Protein AF-A0AAV8VGF6-F1 (afdb_monomer)

Organism: NCBI:txid1586481

Structure (mmCIF, N/CA/C/O backbone):
data_AF-A0AAV8VGF6-F1
#
_entry.id   AF-A0AAV8VGF6-F1
#
loop_
_atom_site.group_PDB
_atom_site.id
_atom_site.type_symbol
_atom_site.label_atom_id
_atom_site.label_alt_id
_atom_site.label_comp_id
_atom_site.label_asym_id
_atom_site.label_entity_id
_atom_site.label_seq_id
_atom_site.pdbx_PDB_ins_code
_atom_site.Cartn_x
_atom_site.Cartn_y
_atom_site.Cartn_z
_atom_site.occupancy
_atom_site.B_iso_or_equiv
_atom_site.auth_seq_id
_atom_site.auth_comp_id
_atom_site.auth_asym_id
_atom_site.auth_atom_id
_atom_site.pdbx_PDB_model_num
ATOM 1 N N . MET A 1 1 ? 9.363 -30.154 -9.788 1.00 33.84 1 MET A N 1
ATOM 2 C CA . MET A 1 1 ? 10.007 -28.829 -9.923 1.00 33.84 1 MET A CA 1
ATOM 3 C C . MET A 1 1 ? 9.349 -27.886 -8.930 1.00 33.84 1 MET A C 1
ATOM 5 O O . MET A 1 1 ? 8.199 -27.519 -9.111 1.00 33.84 1 MET A O 1
ATOM 9 N N . THR A 1 2 ? 10.021 -27.607 -7.818 1.00 34.81 2 THR A N 1
ATOM 10 C CA . THR A 1 2 ? 9.515 -26.782 -6.713 1.00 34.81 2 THR A CA 1
ATOM 11 C C . THR A 1 2 ? 9.851 -25.316 -6.971 1.00 34.81 2 THR A C 1
ATOM 13 O O . THR A 1 2 ? 11.000 -24.909 -6.822 1.00 34.81 2 THR A O 1
ATOM 16 N N . THR A 1 3 ? 8.865 -24.510 -7.363 1.00 43.53 3 THR A N 1
ATOM 17 C CA . THR A 1 3 ? 8.992 -23.049 -7.404 1.00 43.53 3 THR A CA 1
ATOM 18 C C . THR A 1 3 ? 9.006 -22.512 -5.976 1.00 43.53 3 THR A C 1
ATOM 20 O O . THR A 1 3 ? 7.964 -22.204 -5.398 1.00 43.53 3 THR A O 1
ATOM 23 N N . ALA A 1 4 ? 10.197 -22.414 -5.386 1.00 42.91 4 ALA A N 1
ATOM 24 C CA . ALA A 1 4 ? 10.419 -21.568 -4.226 1.00 42.91 4 ALA A CA 1
ATOM 25 C C . ALA A 1 4 ? 10.198 -20.116 -4.676 1.00 42.91 4 ALA A C 1
ATOM 27 O O . ALA A 1 4 ? 11.046 -19.523 -5.340 1.00 42.91 4 ALA A O 1
ATOM 28 N N . GLY A 1 5 ? 9.016 -19.570 -4.385 1.00 48.12 5 GLY A N 1
ATOM 29 C CA . GLY A 1 5 ? 8.710 -18.165 -4.621 1.00 48.12 5 GLY A CA 1
ATOM 30 C C . GLY A 1 5 ? 9.653 -17.306 -3.789 1.00 48.12 5 GLY A C 1
ATOM 31 O O . GLY A 1 5 ? 9.425 -17.112 -2.596 1.00 48.12 5 GLY A O 1
ATOM 32 N N . SER A 1 6 ? 10.737 -16.836 -4.408 1.00 59.31 6 SER A N 1
ATOM 33 C CA . SER A 1 6 ? 11.681 -15.921 -3.778 1.00 59.31 6 SER A CA 1
ATOM 34 C C . SER A 1 6 ? 10.929 -14.646 -3.396 1.00 59.31 6 SER A C 1
ATOM 36 O O . SER A 1 6 ? 10.506 -13.876 -4.263 1.00 59.31 6 SER A O 1
ATOM 38 N N . ARG A 1 7 ? 10.687 -14.449 -2.094 1.00 62.53 7 ARG A N 1
ATOM 39 C CA . ARG A 1 7 ? 10.110 -13.205 -1.575 1.00 62.53 7 ARG A CA 1
ATOM 40 C C . ARG A 1 7 ? 11.168 -12.121 -1.708 1.00 62.53 7 ARG A C 1
ATOM 42 O O . ARG A 1 7 ? 11.999 -11.965 -0.819 1.00 62.53 7 ARG A O 1
ATOM 49 N N . ARG A 1 8 ? 11.125 -11.389 -2.821 1.00 73.19 8 ARG A N 1
ATOM 50 C CA . ARG A 1 8 ? 11.981 -10.221 -3.023 1.00 73.19 8 ARG A CA 1
ATOM 51 C C . ARG A 1 8 ? 11.747 -9.206 -1.915 1.00 73.19 8 ARG A C 1
ATOM 53 O O . ARG A 1 8 ? 10.594 -8.927 -1.570 1.00 73.19 8 ARG A O 1
ATOM 60 N N . THR A 1 9 ? 12.825 -8.654 -1.376 1.00 88.12 9 THR A N 1
ATOM 61 C CA . THR A 1 9 ? 12.739 -7.596 -0.365 1.00 88.12 9 THR A CA 1
ATOM 62 C C . THR A 1 9 ? 12.145 -6.315 -0.968 1.00 88.12 9 THR A C 1
ATOM 64 O O . THR A 1 9 ? 12.192 -6.098 -2.177 1.00 88.12 9 THR A O 1
ATOM 67 N N . VAL A 1 10 ? 11.590 -5.430 -0.131 1.00 89.12 10 VAL A N 1
ATOM 68 C CA . VAL A 1 10 ? 11.084 -4.104 -0.559 1.00 89.12 10 VAL A CA 1
ATOM 69 C C . VAL A 1 10 ? 12.151 -3.318 -1.330 1.00 89.12 10 VAL A C 1
ATOM 71 O O . VAL A 1 10 ? 11.858 -2.683 -2.340 1.00 89.12 10 VAL A O 1
ATOM 74 N N . GLN A 1 11 ? 13.403 -3.406 -0.883 1.00 90.50 11 GLN A N 1
ATOM 75 C CA . GLN A 1 11 ? 14.534 -2.751 -1.529 1.00 90.50 11 GLN A CA 1
ATOM 76 C C . GLN A 1 11 ? 14.825 -3.339 -2.915 1.00 90.50 11 GLN A C 1
ATOM 78 O O . GLN A 1 11 ? 15.037 -2.583 -3.859 1.00 90.50 11 GLN A O 1
ATOM 83 N N . GLU A 1 12 ? 14.787 -4.665 -3.063 1.00 92.25 12 GLU A N 1
ATOM 84 C CA . GLU A 1 12 ? 14.943 -5.327 -4.364 1.00 92.25 12 GLU A CA 1
ATOM 85 C C . GLU A 1 12 ? 13.811 -4.979 -5.332 1.00 92.25 12 GLU A C 1
ATOM 87 O O . GLU A 1 12 ? 14.063 -4.793 -6.520 1.00 92.25 12 GLU A O 1
ATOM 92 N N . GLN A 1 13 ? 12.570 -4.876 -4.847 1.00 91.06 13 GLN A N 1
ATOM 93 C CA . GLN A 1 13 ? 11.420 -4.506 -5.678 1.00 91.06 13 GLN A CA 1
ATOM 94 C C . GLN A 1 13 ? 11.543 -3.069 -6.196 1.00 91.06 13 GLN A C 1
ATOM 96 O O . GLN A 1 13 ? 11.375 -2.840 -7.395 1.00 91.06 13 GLN A O 1
ATOM 101 N N . ILE A 1 14 ? 11.915 -2.122 -5.325 1.00 93.00 14 ILE A N 1
ATOM 102 C CA . ILE A 1 14 ? 12.195 -0.736 -5.726 1.00 93.00 14 ILE A CA 1
ATOM 103 C C . ILE A 1 14 ? 13.363 -0.702 -6.709 1.00 93.00 14 ILE A C 1
ATOM 105 O O . ILE A 1 14 ? 13.226 -0.112 -7.777 1.00 93.00 14 ILE A O 1
ATOM 109 N N . GLY A 1 15 ? 14.475 -1.372 -6.394 1.00 93.75 15 GLY A N 1
ATOM 110 C CA . GLY A 1 15 ? 15.646 -1.436 -7.266 1.00 93.75 15 GLY A CA 1
ATOM 111 C C . GLY A 1 15 ? 15.294 -1.950 -8.660 1.00 93.75 15 GLY A C 1
ATOM 112 O O . GLY A 1 15 ? 15.575 -1.277 -9.645 1.00 93.75 15 GLY A O 1
ATOM 113 N N . ALA A 1 16 ? 14.582 -3.076 -8.744 1.00 91.62 16 ALA A N 1
ATOM 114 C CA . ALA A 1 16 ? 14.133 -3.646 -10.011 1.00 91.62 16 ALA A CA 1
ATOM 115 C C . ALA A 1 16 ? 13.210 -2.694 -10.793 1.00 91.62 16 ALA A C 1
ATOM 117 O O . ALA A 1 16 ? 13.393 -2.525 -11.999 1.00 91.62 16 ALA A O 1
ATOM 118 N N . SER A 1 17 ? 12.252 -2.042 -10.121 1.00 93.38 17 SER A N 1
ATOM 119 C CA . SER A 1 17 ? 11.355 -1.073 -10.767 1.00 93.38 17 SER A CA 1
ATOM 120 C C . SER A 1 17 ? 12.108 0.149 -11.308 1.00 93.38 17 SER A C 1
ATOM 122 O O . SER A 1 17 ? 11.879 0.561 -12.444 1.00 93.38 17 SER A O 1
ATOM 124 N N . LEU A 1 18 ? 13.068 0.682 -10.544 1.00 94.81 18 LEU A N 1
ATOM 125 C CA . LEU A 1 18 ? 13.898 1.813 -10.954 1.00 94.81 18 LEU A CA 1
ATOM 126 C C . LEU A 1 18 ? 14.828 1.443 -12.106 1.00 94.81 18 LEU A C 1
ATOM 128 O O . LEU A 1 18 ? 14.993 2.240 -13.024 1.00 94.81 18 LEU A O 1
ATOM 132 N N . THR A 1 19 ? 15.404 0.238 -12.102 1.00 94.81 19 THR A N 1
ATOM 133 C CA . THR A 1 19 ? 16.218 -0.249 -13.221 1.00 94.81 19 THR A CA 1
ATOM 134 C C . THR A 1 19 ? 15.395 -0.340 -14.503 1.00 94.81 19 THR A C 1
ATOM 136 O O . THR A 1 19 ? 15.855 0.129 -15.541 1.00 94.81 19 THR A O 1
ATOM 139 N N . ALA A 1 20 ? 14.176 -0.883 -14.446 1.00 91.62 20 ALA A N 1
ATOM 140 C CA . ALA A 1 20 ? 13.302 -0.993 -15.615 1.00 91.62 20 ALA A CA 1
ATOM 141 C C . ALA A 1 20 ? 12.909 0.383 -16.186 1.00 91.62 20 ALA A C 1
ATOM 143 O O . ALA A 1 20 ? 12.979 0.594 -17.396 1.00 91.62 20 ALA A O 1
ATOM 144 N N . ILE A 1 21 ? 12.569 1.346 -15.322 1.00 92.75 21 ILE A N 1
ATOM 145 C CA . ILE A 1 21 ? 12.299 2.733 -15.736 1.00 92.75 21 ILE A CA 1
ATOM 146 C C . ILE A 1 21 ? 13.567 3.373 -16.320 1.00 92.75 21 ILE A C 1
ATOM 148 O O . ILE A 1 21 ? 13.529 3.980 -17.390 1.00 92.75 21 ILE A O 1
ATOM 152 N N . GLY A 1 22 ? 14.706 3.200 -15.647 1.00 92.81 22 GLY A N 1
ATOM 153 C CA . GLY A 1 22 ? 15.997 3.748 -16.052 1.00 92.81 22 GLY A CA 1
ATOM 154 C C . GLY A 1 22 ? 16.461 3.250 -17.418 1.00 92.81 22 GLY A C 1
ATOM 155 O O . GLY A 1 22 ? 16.978 4.041 -18.197 1.00 92.81 22 GLY A O 1
ATOM 156 N N . GLN A 1 23 ? 16.216 1.981 -17.755 1.00 90.19 23 GLN A N 1
ATOM 157 C CA . GLN A 1 23 ? 16.518 1.429 -19.081 1.00 90.19 23 GLN A CA 1
ATOM 158 C C . GLN A 1 23 ? 15.811 2.198 -20.201 1.00 90.19 23 GLN A C 1
ATOM 160 O O . GLN A 1 23 ? 16.419 2.473 -21.231 1.00 90.19 23 GLN A O 1
ATOM 165 N N . ILE A 1 24 ? 14.549 2.576 -19.993 1.00 87.69 24 ILE A N 1
ATOM 166 C CA . ILE A 1 24 ? 13.757 3.301 -20.991 1.00 87.69 24 ILE A CA 1
ATOM 167 C C . ILE A 1 24 ? 14.170 4.770 -21.048 1.00 87.69 24 ILE A C 1
ATOM 169 O O . ILE A 1 24 ? 14.310 5.321 -22.137 1.00 87.69 24 ILE A O 1
ATOM 173 N N . LEU A 1 25 ? 14.441 5.391 -19.897 1.00 88.69 25 LEU A N 1
ATOM 174 C CA . LEU A 1 25 ? 14.977 6.754 -19.850 1.00 88.69 25 LEU A CA 1
ATOM 175 C C . LEU A 1 25 ? 16.349 6.855 -20.526 1.00 88.69 25 LEU A C 1
ATOM 177 O O . LEU A 1 25 ? 16.621 7.837 -21.214 1.00 88.69 25 LEU A O 1
ATOM 181 N N . ASN A 1 26 ? 17.192 5.830 -20.387 1.00 90.81 26 ASN A N 1
ATOM 182 C CA . ASN A 1 26 ? 18.518 5.808 -20.992 1.00 90.81 26 ASN A CA 1
ATOM 183 C C . ASN A 1 26 ? 18.463 5.861 -22.527 1.00 90.81 26 ASN A C 1
ATOM 185 O O . ASN A 1 26 ? 19.343 6.459 -23.134 1.00 90.81 26 ASN A O 1
ATOM 189 N N . LEU A 1 27 ? 17.407 5.330 -23.157 1.00 86.31 27 LEU A N 1
ATOM 190 C CA . LEU A 1 27 ? 17.208 5.455 -24.608 1.00 86.31 27 LEU A CA 1
ATOM 191 C C . LEU A 1 27 ? 17.130 6.924 -25.040 1.00 86.31 27 LEU A C 1
ATOM 193 O O . LEU A 1 27 ? 17.719 7.305 -26.044 1.00 86.31 27 LEU A O 1
ATOM 197 N N . LYS A 1 28 ? 16.472 7.769 -24.240 1.00 82.56 28 LYS A N 1
ATOM 198 C CA . LYS A 1 28 ? 16.362 9.205 -24.517 1.00 82.56 28 LYS A CA 1
ATOM 199 C C . LYS A 1 28 ? 17.652 9.971 -24.230 1.00 82.56 28 LYS A C 1
ATOM 201 O O . LYS A 1 28 ? 17.885 11.009 -24.834 1.00 82.56 28 LYS A O 1
ATOM 206 N N . ILE A 1 29 ? 18.474 9.480 -23.305 1.00 86.50 29 ILE A N 1
ATOM 207 C CA . ILE A 1 29 ? 19.780 10.078 -22.995 1.00 86.50 29 ILE A CA 1
ATOM 208 C C . ILE A 1 29 ? 20.781 9.775 -24.115 1.00 86.50 29 ILE A C 1
ATOM 210 O O . ILE A 1 29 ? 21.520 10.665 -24.526 1.00 86.50 29 ILE A O 1
ATOM 214 N N . VAL A 1 30 ? 20.796 8.534 -24.609 1.00 88.19 30 VAL A N 1
ATOM 215 C CA . VAL A 1 30 ? 21.696 8.100 -25.688 1.00 88.19 30 VAL A CA 1
ATOM 216 C C . VAL A 1 30 ? 21.274 8.700 -27.032 1.00 88.19 30 VAL A C 1
ATOM 218 O O . VAL A 1 30 ? 22.127 9.148 -27.793 1.00 88.19 30 VAL A O 1
ATOM 221 N N . GLU A 1 31 ? 19.969 8.775 -27.303 1.00 85.88 31 GLU A N 1
ATOM 222 C CA . GLU A 1 31 ? 19.419 9.333 -28.542 1.00 85.88 31 GLU A CA 1
ATOM 223 C C . GLU A 1 31 ? 18.452 10.496 -28.242 1.00 85.88 31 GLU A C 1
ATOM 225 O O . GLU A 1 31 ? 17.227 10.341 -28.278 1.00 85.88 31 GLU A O 1
ATOM 230 N N . PRO A 1 32 ? 18.972 11.705 -27.960 1.00 79.62 32 PRO A N 1
ATOM 231 C CA . PRO A 1 32 ? 18.157 12.835 -27.506 1.00 79.62 32 PRO A CA 1
ATOM 232 C C . PRO A 1 32 ? 17.121 13.298 -28.534 1.00 79.62 32 PRO A C 1
ATOM 234 O O . PRO A 1 32 ? 16.039 13.757 -28.158 1.00 79.62 32 PRO A O 1
ATOM 237 N N . ASN A 1 33 ? 17.406 13.118 -29.823 1.00 82.94 33 ASN A N 1
ATOM 238 C CA . ASN A 1 33 ? 16.532 13.542 -30.917 1.00 82.94 33 ASN A CA 1
ATOM 239 C C . ASN A 1 33 ? 15.558 12.447 -31.379 1.00 82.94 33 ASN A C 1
ATOM 241 O O . ASN A 1 33 ? 14.648 12.746 -32.147 1.00 82.94 33 ASN A O 1
ATOM 245 N N . ALA A 1 34 ? 15.712 11.205 -30.909 1.00 77.81 34 ALA A N 1
ATOM 246 C CA . ALA A 1 34 ? 14.783 10.129 -31.228 1.00 77.81 34 ALA A CA 1
ATOM 247 C C . ALA A 1 34 ? 13.490 10.281 -30.414 1.00 77.81 34 ALA A C 1
ATOM 249 O O . ALA A 1 34 ? 13.508 10.572 -29.210 1.00 77.81 34 ALA A O 1
ATOM 250 N N . GLU A 1 35 ? 12.344 10.102 -31.064 1.00 78.94 35 GLU A N 1
ATOM 251 C CA . GLU A 1 35 ? 11.062 10.016 -30.374 1.00 78.94 35 GLU A CA 1
ATOM 252 C C . GLU A 1 35 ? 10.984 8.678 -29.626 1.00 78.94 35 GLU A C 1
ATOM 254 O O . GLU A 1 35 ? 11.314 7.623 -30.175 1.00 78.94 35 GLU A O 1
ATOM 259 N N . ILE A 1 36 ? 10.590 8.707 -28.347 1.00 76.19 36 ILE A N 1
ATOM 260 C CA . ILE A 1 36 ? 10.491 7.482 -27.546 1.00 76.19 36 ILE A CA 1
ATOM 261 C C . ILE A 1 36 ? 9.280 6.702 -28.044 1.00 76.19 36 ILE A C 1
ATOM 263 O O . ILE A 1 36 ? 8.155 6.917 -27.598 1.00 76.19 36 ILE A O 1
ATOM 267 N N . THR A 1 37 ? 9.521 5.769 -28.955 1.00 81.94 37 THR A N 1
ATOM 268 C CA . THR A 1 37 ? 8.485 4.845 -29.405 1.00 81.94 37 THR A CA 1
ATOM 269 C C . THR A 1 37 ? 8.391 3.704 -28.392 1.00 81.94 37 THR A C 1
ATOM 271 O O . THR A 1 37 ? 9.347 2.945 -28.173 1.00 81.94 37 THR A O 1
ATOM 274 N N . LEU A 1 38 ? 7.252 3.642 -27.700 1.00 83.56 38 LEU A N 1
ATOM 275 C CA . LEU A 1 38 ? 6.946 2.609 -26.715 1.00 83.56 38 LEU A CA 1
ATOM 276 C C . LEU A 1 38 ? 6.355 1.390 -27.416 1.00 83.56 38 LEU A C 1
ATOM 278 O O . LEU A 1 38 ? 5.143 1.256 -27.554 1.00 83.56 38 LEU A O 1
ATOM 282 N N . ASP A 1 39 ? 7.232 0.480 -27.822 1.00 89.00 39 ASP A N 1
ATOM 283 C CA . ASP A 1 39 ? 6.814 -0.842 -28.280 1.00 89.00 39 ASP A CA 1
ATOM 284 C C . ASP A 1 39 ? 6.152 -1.616 -27.128 1.00 89.00 39 ASP A C 1
ATOM 286 O O . ASP A 1 39 ? 6.450 -1.377 -25.951 1.00 89.00 39 ASP A O 1
ATOM 290 N N . ASN A 1 40 ? 5.304 -2.596 -27.455 1.00 90.19 40 ASN A N 1
ATOM 291 C CA . ASN A 1 40 ? 4.553 -3.387 -26.469 1.00 90.19 40 ASN A CA 1
ATOM 292 C C . ASN A 1 40 ? 5.437 -3.977 -25.354 1.00 90.19 40 ASN A C 1
ATOM 294 O O . ASN A 1 40 ? 5.027 -4.011 -24.198 1.00 90.19 40 ASN A O 1
ATOM 298 N N . GLU A 1 41 ? 6.668 -4.392 -25.667 1.00 89.12 41 GLU A N 1
ATOM 299 C CA . GLU A 1 41 ? 7.605 -4.920 -24.668 1.00 89.12 41 GLU A CA 1
ATOM 300 C C . GLU A 1 41 ? 8.073 -3.844 -23.671 1.00 89.12 41 GLU A C 1
ATOM 302 O O . GLU A 1 41 ? 8.123 -4.085 -22.464 1.00 89.12 41 GLU A O 1
ATOM 307 N N . LYS A 1 42 ? 8.395 -2.637 -24.154 1.00 88.81 42 LYS A N 1
ATOM 308 C CA . LYS A 1 42 ? 8.801 -1.507 -23.300 1.00 88.81 42 LYS A CA 1
ATOM 309 C C . LYS A 1 42 ? 7.627 -1.043 -22.441 1.00 88.81 42 LYS A C 1
ATOM 311 O O . LYS A 1 42 ? 7.805 -0.779 -21.253 1.00 88.81 42 LYS A O 1
ATOM 316 N N . LEU A 1 43 ? 6.430 -0.999 -23.025 1.00 91.31 43 LEU A N 1
ATOM 317 C CA . LEU A 1 43 ? 5.201 -0.674 -22.310 1.00 91.31 43 LEU A CA 1
ATOM 318 C C . LEU A 1 43 ? 4.912 -1.695 -21.201 1.00 91.31 43 LEU A C 1
ATOM 320 O O . LEU A 1 43 ? 4.623 -1.298 -20.074 1.00 91.31 43 LEU A O 1
ATOM 324 N N . GLN A 1 44 ? 5.064 -2.992 -21.484 1.00 92.19 44 GLN A N 1
ATOM 325 C CA . GLN A 1 44 ? 4.897 -4.043 -20.480 1.00 92.19 44 GLN A CA 1
ATOM 326 C C . GLN A 1 44 ? 5.912 -3.898 -19.339 1.00 92.19 44 GLN A C 1
ATOM 328 O O . GLN A 1 44 ? 5.527 -3.941 -18.173 1.00 92.19 44 GLN A O 1
ATOM 333 N N . LYS A 1 45 ? 7.190 -3.633 -19.647 1.00 90.62 45 LYS A N 1
ATOM 334 C CA . LYS A 1 45 ? 8.222 -3.390 -18.621 1.00 90.62 45 LYS A CA 1
ATOM 335 C C . LYS A 1 45 ? 7.887 -2.190 -17.731 1.00 90.62 45 LYS A C 1
ATOM 337 O O . LYS A 1 45 ? 8.117 -2.256 -16.525 1.00 90.62 45 LYS A O 1
ATOM 342 N N . LEU A 1 46 ? 7.320 -1.116 -18.290 1.00 92.56 46 LEU A N 1
ATOM 343 C CA . LEU A 1 46 ? 6.845 0.027 -17.499 1.00 92.56 46 LEU A CA 1
ATOM 344 C C . LEU A 1 46 ? 5.639 -0.325 -16.638 1.00 92.56 46 LEU A C 1
ATOM 346 O O . LEU A 1 46 ? 5.600 0.071 -15.476 1.00 92.56 46 LEU A O 1
ATOM 350 N N . ALA A 1 47 ? 4.672 -1.063 -17.182 1.00 94.12 47 ALA A N 1
ATOM 351 C CA . ALA A 1 47 ? 3.505 -1.507 -16.429 1.00 94.12 47 ALA A CA 1
ATOM 352 C C . ALA A 1 47 ? 3.919 -2.394 -15.243 1.00 94.12 47 ALA A C 1
ATOM 354 O O . ALA A 1 47 ? 3.459 -2.189 -14.119 1.00 94.12 47 ALA A O 1
ATOM 355 N N . ASP A 1 48 ? 4.854 -3.319 -15.461 1.00 92.12 48 ASP A N 1
ATOM 356 C CA . ASP A 1 48 ? 5.402 -4.183 -14.415 1.00 92.12 48 ASP A CA 1
ATOM 357 C C . ASP A 1 48 ? 6.183 -3.377 -13.367 1.00 92.12 48 ASP A C 1
ATOM 359 O O . ASP A 1 48 ? 6.022 -3.595 -12.162 1.00 92.12 48 ASP A O 1
ATOM 363 N N . ALA A 1 49 ? 6.985 -2.399 -13.801 1.00 94.38 49 ALA A N 1
ATOM 364 C CA . ALA A 1 49 ? 7.698 -1.495 -12.904 1.00 94.38 49 ALA A CA 1
ATOM 365 C C . ALA A 1 49 ? 6.735 -0.649 -12.055 1.00 94.38 49 ALA A C 1
ATOM 367 O O . ALA A 1 49 ? 6.922 -0.539 -10.842 1.00 94.38 49 ALA A O 1
ATOM 368 N N . ALA A 1 50 ? 5.679 -0.103 -12.662 1.00 94.25 50 ALA A N 1
ATOM 369 C CA . ALA A 1 50 ? 4.641 0.651 -11.968 1.00 94.25 50 ALA A CA 1
ATOM 370 C C . ALA A 1 50 ? 3.903 -0.222 -10.943 1.00 94.25 50 ALA A C 1
ATOM 372 O O . ALA A 1 50 ? 3.729 0.190 -9.796 1.00 94.25 50 ALA A O 1
ATOM 373 N N . ASN A 1 51 ? 3.543 -1.454 -11.311 1.00 94.25 51 ASN A N 1
ATOM 374 C CA . ASN A 1 51 ? 2.916 -2.410 -10.398 1.00 94.25 51 ASN A CA 1
ATOM 375 C C . ASN A 1 51 ? 3.811 -2.729 -9.193 1.00 94.25 51 ASN A C 1
ATOM 377 O O . ASN A 1 51 ? 3.338 -2.721 -8.054 1.00 94.25 51 AS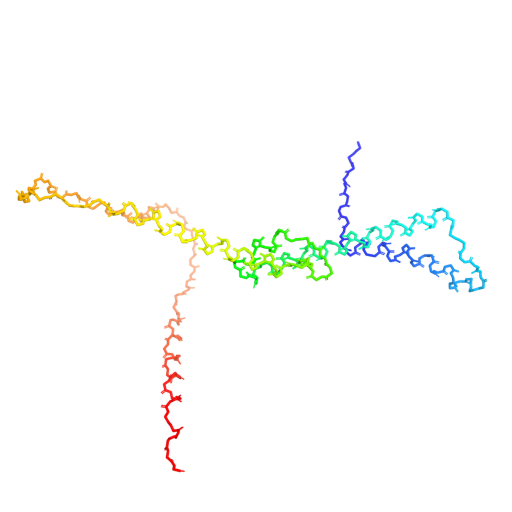N A O 1
ATOM 381 N N . LEU A 1 52 ? 5.111 -2.955 -9.416 1.00 92.75 52 LEU A N 1
ATOM 382 C CA . LEU A 1 52 ? 6.079 -3.146 -8.332 1.00 92.75 52 LEU A CA 1
ATOM 383 C C . LEU A 1 52 ? 6.154 -1.920 -7.418 1.00 92.75 52 LEU A C 1
ATOM 385 O O . LEU A 1 52 ? 6.180 -2.070 -6.194 1.00 92.75 52 LEU A O 1
ATOM 389 N N . PHE A 1 53 ? 6.141 -0.716 -7.990 1.00 92.38 53 PHE A N 1
ATOM 390 C CA . PHE A 1 53 ? 6.198 0.527 -7.229 1.00 92.38 53 PHE A CA 1
ATOM 391 C C . PHE A 1 53 ? 4.954 0.715 -6.354 1.00 92.38 53 PHE A C 1
ATOM 393 O O . PHE A 1 53 ? 5.072 0.975 -5.156 1.00 92.38 53 PHE A O 1
ATOM 400 N N . VAL A 1 54 ? 3.761 0.506 -6.919 1.00 93.00 54 VAL A N 1
ATOM 401 C CA . VAL A 1 54 ? 2.486 0.600 -6.193 1.00 93.00 54 VAL A CA 1
ATOM 402 C C . VAL A 1 54 ? 2.405 -0.455 -5.093 1.00 93.00 54 VAL A C 1
ATOM 404 O O . VAL A 1 54 ? 2.062 -0.130 -3.955 1.00 93.00 54 VAL A O 1
ATOM 407 N N . SER A 1 55 ? 2.771 -1.703 -5.397 1.00 91.50 55 SER A N 1
ATOM 408 C CA . SER A 1 55 ? 2.813 -2.791 -4.414 1.00 91.50 55 SER A CA 1
ATOM 409 C C . SER A 1 55 ? 3.751 -2.457 -3.254 1.00 91.50 55 SER A C 1
ATOM 411 O O . SER A 1 55 ? 3.392 -2.599 -2.082 1.00 91.50 55 SER A O 1
ATOM 413 N N . THR A 1 56 ? 4.942 -1.946 -3.566 1.00 92.12 56 THR A N 1
ATOM 414 C CA . THR A 1 56 ? 5.927 -1.584 -2.548 1.00 92.12 56 THR A CA 1
ATOM 415 C C . THR A 1 56 ? 5.455 -0.408 -1.696 1.00 92.12 56 THR A C 1
ATOM 417 O O . THR A 1 56 ? 5.546 -0.451 -0.467 1.00 92.12 56 THR A O 1
ATOM 420 N N . HIS A 1 57 ? 4.898 0.625 -2.327 1.00 91.69 57 HIS A N 1
ATOM 421 C CA . HIS A 1 57 ? 4.320 1.768 -1.630 1.00 91.69 57 HIS A CA 1
ATOM 422 C C . HIS A 1 57 ? 3.196 1.330 -0.682 1.00 91.69 57 HIS A C 1
ATOM 424 O O . HIS A 1 57 ? 3.171 1.728 0.482 1.00 91.69 57 HIS A O 1
ATOM 430 N N . HIS A 1 58 ? 2.310 0.438 -1.135 1.00 92.12 58 HIS A N 1
ATOM 431 C CA . HIS A 1 58 ? 1.262 -0.128 -0.293 1.00 92.12 58 HIS A CA 1
ATOM 432 C C . HIS A 1 58 ? 1.836 -0.892 0.909 1.00 92.12 58 HIS A C 1
ATOM 434 O O . HIS A 1 58 ? 1.390 -0.672 2.035 1.00 92.12 58 HIS A O 1
ATOM 440 N N . ALA A 1 59 ? 2.857 -1.731 0.707 1.00 91.31 59 ALA A N 1
ATOM 441 C CA . ALA A 1 59 ? 3.512 -2.464 1.791 1.00 91.31 59 ALA A CA 1
ATOM 442 C C . ALA A 1 59 ? 4.134 -1.526 2.844 1.00 91.31 59 ALA A C 1
ATOM 444 O O . ALA A 1 59 ? 3.997 -1.762 4.049 1.00 91.31 59 ALA A O 1
ATOM 445 N N . ILE A 1 60 ? 4.765 -0.431 2.407 1.00 91.75 60 ILE A N 1
ATOM 446 C CA . ILE A 1 60 ? 5.293 0.610 3.300 1.00 91.75 60 ILE A CA 1
ATOM 447 C C . ILE A 1 60 ? 4.155 1.260 4.093 1.00 91.75 60 ILE A C 1
ATOM 449 O O . ILE A 1 60 ? 4.271 1.420 5.308 1.00 91.75 60 ILE A O 1
ATOM 453 N N . SER A 1 61 ? 3.039 1.593 3.445 1.00 93.44 61 SER A N 1
ATOM 454 C CA . SER A 1 61 ? 1.880 2.171 4.128 1.00 93.44 61 SER A CA 1
ATOM 455 C C . SER A 1 61 ? 1.262 1.207 5.143 1.00 93.44 61 SER A C 1
ATOM 457 O O . SER A 1 61 ? 0.978 1.608 6.267 1.00 93.44 61 SER A O 1
ATOM 459 N N . VAL A 1 62 ? 1.131 -0.083 4.820 1.00 91.38 62 VAL A N 1
ATOM 460 C CA . VAL A 1 62 ? 0.673 -1.104 5.782 1.00 91.38 62 VAL A CA 1
ATOM 461 C C . VAL A 1 62 ? 1.585 -1.135 7.008 1.00 91.38 62 VAL A C 1
ATOM 463 O O . VAL A 1 62 ? 1.102 -1.124 8.143 1.00 91.38 62 VAL A O 1
ATOM 466 N N . ARG A 1 63 ? 2.904 -1.111 6.794 1.00 92.19 63 ARG A N 1
ATOM 467 C CA . ARG A 1 63 ? 3.882 -1.090 7.882 1.00 92.19 63 ARG A CA 1
ATOM 468 C C . ARG A 1 63 ? 3.755 0.165 8.745 1.00 92.19 63 ARG A C 1
ATOM 470 O O . ARG A 1 63 ? 3.690 0.041 9.962 1.00 92.19 63 ARG A O 1
ATOM 477 N N . ARG A 1 64 ? 3.644 1.351 8.141 1.00 92.56 64 ARG A N 1
ATOM 478 C CA . ARG A 1 64 ? 3.428 2.613 8.873 1.00 92.56 64 ARG A CA 1
ATOM 479 C C . ARG A 1 64 ? 2.164 2.558 9.728 1.00 92.56 64 ARG A C 1
ATOM 481 O O . ARG A 1 64 ? 2.181 2.960 10.888 1.00 92.56 64 ARG A O 1
ATOM 488 N N . LYS A 1 65 ? 1.073 2.018 9.175 1.00 91.56 65 LYS A N 1
ATOM 489 C CA . LYS A 1 65 ? -0.197 1.845 9.893 1.00 91.56 65 LYS A CA 1
ATOM 490 C C . LYS A 1 65 ? -0.023 0.952 11.121 1.00 91.56 65 LYS A C 1
ATOM 492 O O . LYS A 1 65 ? -0.508 1.293 12.197 1.00 91.56 65 LYS A O 1
ATOM 497 N N . PHE A 1 66 ? 0.715 -0.145 10.973 1.00 90.25 66 PHE A N 1
ATOM 498 C CA . PHE A 1 66 ? 1.054 -1.040 12.076 1.00 90.25 66 PHE A CA 1
ATOM 499 C C . PHE A 1 66 ? 1.952 -0.369 13.128 1.00 90.25 66 PHE A C 1
ATOM 501 O O . PHE A 1 66 ? 1.698 -0.513 14.319 1.00 90.25 66 PHE A O 1
ATOM 508 N N . GLU A 1 67 ? 2.961 0.396 12.711 1.00 91.81 67 GLU A N 1
ATOM 509 C CA . GLU A 1 67 ? 3.886 1.097 13.614 1.00 91.81 67 GLU A CA 1
ATOM 510 C C . GLU A 1 67 ? 3.204 2.216 14.415 1.00 91.81 67 GLU A C 1
ATOM 512 O O . GLU A 1 67 ? 3.590 2.473 15.551 1.00 91.81 67 GLU A O 1
ATOM 517 N N . ILE A 1 68 ? 2.160 2.849 13.870 1.00 90.56 68 ILE A N 1
ATOM 518 C CA . ILE A 1 68 ? 1.371 3.879 14.566 1.00 90.56 68 ILE A CA 1
ATOM 519 C C . ILE A 1 68 ? 0.355 3.265 15.547 1.00 90.56 68 ILE A C 1
ATOM 521 O O . ILE A 1 68 ? 0.004 3.890 16.550 1.00 90.56 68 ILE A O 1
ATOM 525 N N . GLN A 1 69 ? -0.089 2.027 15.307 1.00 86.88 69 GLN A N 1
ATOM 526 C CA . GLN A 1 69 ? -1.104 1.317 16.098 1.00 86.88 69 GLN A CA 1
ATOM 527 C C . GLN A 1 69 ? -0.873 1.325 17.632 1.00 86.88 69 GLN A C 1
ATOM 529 O O . GLN A 1 69 ? -1.856 1.435 18.371 1.00 86.88 69 GLN A O 1
ATOM 534 N N . PRO A 1 70 ? 0.360 1.214 18.167 1.00 88.81 70 PRO A N 1
ATOM 535 C CA . PRO A 1 70 ? 0.601 1.253 19.611 1.00 88.81 70 PRO A CA 1
ATOM 536 C C . PRO A 1 70 ? 0.413 2.644 20.230 1.00 88.81 70 PRO A C 1
ATOM 538 O O . PRO A 1 70 ? 0.133 2.740 21.422 1.00 88.81 70 PRO A O 1
ATOM 541 N N . PHE A 1 71 ? 0.556 3.707 19.435 1.00 88.56 71 PHE A N 1
ATOM 542 C CA . PHE A 1 71 ? 0.523 5.097 19.900 1.00 88.56 71 PHE A CA 1
ATOM 543 C C . PHE A 1 71 ? -0.870 5.729 19.826 1.00 88.56 71 PHE A C 1
ATOM 545 O O . PHE A 1 71 ? -1.082 6.830 20.331 1.00 88.56 71 PHE A O 1
ATOM 552 N N . ILE A 1 72 ? -1.834 5.042 19.210 1.00 88.25 72 ILE A N 1
ATOM 553 C CA . ILE A 1 72 ? -3.224 5.491 19.146 1.00 88.25 72 ILE A CA 1
ATOM 554 C C . ILE A 1 72 ? -4.029 4.969 20.342 1.00 88.25 72 ILE A C 1
ATOM 556 O O . ILE A 1 72 ? -3.882 3.827 20.783 1.00 88.25 72 ILE A O 1
ATOM 560 N N . ASN A 1 73 ? -4.920 5.821 20.852 1.00 86.19 73 ASN A N 1
ATOM 561 C CA . ASN A 1 73 ? -5.821 5.485 21.954 1.00 86.19 73 ASN A CA 1
ATOM 562 C C . ASN A 1 73 ? -6.685 4.259 21.617 1.00 86.19 73 ASN A C 1
ATOM 564 O O . ASN A 1 73 ? -7.067 4.073 20.463 1.00 86.19 73 ASN A O 1
ATOM 568 N N . GLU A 1 74 ? -7.064 3.468 22.626 1.00 82.88 74 GLU A N 1
ATOM 569 C CA . GLU A 1 74 ? -7.925 2.280 22.453 1.00 82.88 74 GLU A CA 1
ATOM 570 C C . GLU A 1 74 ? -9.221 2.586 21.689 1.00 82.88 74 GLU A C 1
ATOM 572 O O . GLU A 1 74 ? -9.619 1.838 20.802 1.00 82.88 74 GLU A O 1
ATOM 577 N N . ASP A 1 75 ? -9.841 3.736 21.964 1.00 78.38 75 ASP A N 1
ATOM 578 C CA . ASP A 1 75 ? -11.037 4.206 21.252 1.00 78.38 75 ASP A CA 1
ATOM 579 C C . ASP A 1 75 ? -10.792 4.382 19.746 1.00 78.38 75 ASP A C 1
ATOM 581 O O . ASP A 1 75 ? -11.696 4.189 18.934 1.00 78.38 75 ASP A O 1
ATOM 585 N N . SER A 1 76 ? -9.565 4.750 19.380 1.00 83.62 76 SER A N 1
ATOM 586 C CA . SER A 1 76 ? -9.139 5.001 18.009 1.00 83.62 76 SER A CA 1
ATOM 587 C C . SER A 1 76 ? -8.638 3.748 17.298 1.00 83.62 76 SER A C 1
ATOM 589 O O . SER A 1 76 ? -8.667 3.717 16.071 1.00 83.62 76 SER A O 1
ATOM 591 N N . LYS A 1 77 ? -8.219 2.703 18.026 1.00 86.81 77 LYS A N 1
ATOM 592 C CA . LYS A 1 77 ? -7.683 1.462 17.437 1.00 86.81 77 LYS A CA 1
ATOM 593 C C . LYS A 1 77 ? -8.694 0.752 16.552 1.00 86.81 77 LYS A C 1
ATOM 595 O O . LYS A 1 77 ? -8.341 0.355 15.447 1.00 86.81 77 LYS A O 1
ATOM 600 N N . THR A 1 78 ? -9.941 0.635 17.000 1.00 84.69 78 THR A N 1
ATOM 601 C CA . THR A 1 78 ? -11.000 -0.039 16.234 1.00 84.69 78 THR A CA 1
ATOM 602 C C . THR A 1 78 ? -11.320 0.713 14.944 1.00 84.69 78 THR A C 1
ATOM 604 O O . THR A 1 78 ? -11.380 0.110 13.874 1.00 84.69 78 THR A O 1
ATOM 607 N N . ALA A 1 79 ? -11.450 2.042 15.027 1.00 85.56 79 ALA A N 1
ATOM 608 C CA . ALA A 1 79 ? -11.664 2.892 13.857 1.00 85.56 79 ALA A CA 1
ATOM 609 C C . ALA A 1 79 ? -10.477 2.816 12.882 1.00 85.56 79 ALA A C 1
ATOM 611 O O . ALA A 1 79 ? -10.669 2.770 11.671 1.00 85.56 79 ALA A O 1
ATOM 612 N N . ALA A 1 80 ? -9.253 2.764 13.416 1.00 86.19 80 ALA A N 1
ATOM 613 C CA . ALA A 1 80 ? -8.026 2.715 12.632 1.00 86.19 80 ALA A CA 1
ATOM 614 C C . ALA A 1 80 ? -7.851 1.363 11.938 1.00 86.19 80 ALA A C 1
ATOM 616 O O . ALA A 1 80 ? -7.412 1.313 10.797 1.00 86.19 80 ALA A O 1
ATOM 617 N N . GLN A 1 81 ? -8.222 0.254 12.577 1.00 85.62 81 GLN A N 1
ATOM 618 C CA . GLN A 1 81 ? -8.186 -1.067 11.942 1.00 85.62 81 GLN A CA 1
ATOM 619 C C . GLN A 1 81 ? -9.183 -1.164 10.787 1.00 85.62 81 GLN A C 1
ATOM 621 O O . GLN A 1 81 ? -8.832 -1.691 9.734 1.00 85.62 81 GLN A O 1
ATOM 626 N N . ALA A 1 82 ? -10.385 -0.612 10.964 1.00 85.25 82 ALA A N 1
ATOM 627 C CA . ALA A 1 82 ? -11.445 -0.644 9.962 1.00 85.25 82 ALA A CA 1
ATOM 628 C C . ALA A 1 82 ? -11.221 0.315 8.779 1.00 85.25 82 ALA A C 1
ATOM 630 O O . ALA A 1 82 ? -11.846 0.140 7.732 1.00 85.25 82 ALA A O 1
ATOM 631 N N . SER A 1 83 ? -10.369 1.334 8.922 1.00 87.81 83 SER A N 1
ATOM 632 C CA . SER A 1 83 ? -10.135 2.299 7.848 1.00 87.81 83 SER A CA 1
ATOM 633 C C . SER A 1 83 ? -9.248 1.745 6.735 1.00 87.81 83 SER A C 1
ATOM 635 O O . SER A 1 83 ? -8.314 0.970 6.969 1.00 87.81 83 SER A O 1
ATOM 637 N N . LYS A 1 84 ? -9.521 2.160 5.496 1.00 88.56 84 LYS A N 1
ATOM 638 C CA . LYS A 1 84 ? -8.654 1.838 4.357 1.00 88.56 84 LYS A CA 1
ATOM 639 C C . LYS A 1 84 ? -7.384 2.692 4.395 1.00 88.56 84 LYS A C 1
ATOM 641 O O . LYS A 1 84 ? -7.365 3.770 4.977 1.00 88.56 84 LYS A O 1
ATOM 646 N N . ILE A 1 85 ? -6.316 2.189 3.783 1.00 89.12 85 ILE A N 1
ATOM 647 C CA . ILE A 1 85 ? -5.087 2.966 3.597 1.00 89.12 85 ILE A CA 1
ATOM 648 C C . ILE A 1 85 ? -5.318 3.933 2.442 1.00 89.12 85 ILE A C 1
ATOM 650 O O . ILE A 1 85 ? -5.612 3.501 1.329 1.00 89.12 85 ILE A O 1
ATOM 654 N N . ASP A 1 86 ? -5.162 5.221 2.711 1.00 88.12 86 ASP A N 1
ATOM 655 C CA . ASP A 1 86 ? -5.167 6.291 1.720 1.00 88.12 86 ASP A CA 1
ATOM 656 C C . ASP A 1 86 ? -3.868 7.111 1.809 1.00 88.12 86 ASP A C 1
ATOM 658 O O . ASP A 1 86 ? -2.895 6.692 2.441 1.00 88.12 86 ASP A O 1
ATOM 662 N N . GLU A 1 87 ? -3.851 8.282 1.172 1.00 83.50 87 GLU A N 1
ATOM 663 C CA . GLU A 1 87 ? -2.732 9.231 1.204 1.00 83.50 87 GLU A CA 1
ATOM 664 C C . GLU A 1 87 ? -2.302 9.604 2.634 1.00 83.50 87 GLU A C 1
ATOM 666 O O . GLU A 1 87 ? -1.111 9.728 2.913 1.00 83.50 87 GLU A O 1
ATOM 671 N N . LEU A 1 88 ? -3.265 9.711 3.556 1.00 85.38 88 LEU A N 1
ATOM 672 C CA . LEU A 1 88 ? -3.047 10.050 4.964 1.00 85.38 88 LEU A CA 1
ATOM 673 C C . LEU A 1 88 ? -3.149 8.828 5.889 1.00 85.38 88 LEU A C 1
ATOM 675 O O . LEU A 1 88 ? -3.372 8.985 7.091 1.00 85.38 88 LEU A O 1
ATOM 679 N N . LEU A 1 89 ? -2.958 7.619 5.348 1.00 86.69 89 LEU A N 1
ATOM 680 C CA . LEU A 1 89 ? -2.925 6.328 6.046 1.00 86.69 89 LEU A CA 1
ATOM 681 C C . LEU A 1 89 ? -4.266 5.796 6.585 1.00 86.69 89 LEU A C 1
ATOM 683 O O . LEU A 1 89 ? -4.402 4.578 6.736 1.00 86.69 89 LEU A O 1
ATOM 687 N N . PHE A 1 90 ? -5.230 6.667 6.892 1.00 86.19 90 PHE A N 1
ATOM 688 C CA . PHE A 1 90 ? -6.442 6.319 7.640 1.00 86.19 90 PHE A CA 1
ATOM 689 C C . PHE A 1 90 ? -7.770 6.639 6.949 1.00 86.19 90 PHE A C 1
ATOM 691 O O . PHE A 1 90 ? -8.786 6.600 7.628 1.00 86.19 90 PHE A O 1
ATOM 698 N N . GLU A 1 91 ? -7.808 6.842 5.638 1.00 88.00 91 GLU A N 1
ATOM 699 C CA . GLU A 1 91 ? -9.020 7.171 4.872 1.00 88.00 91 GLU A CA 1
ATOM 700 C C . GLU A 1 91 ? -9.603 8.550 5.229 1.00 88.00 91 GLU A C 1
ATOM 702 O O . GLU A 1 91 ? -9.788 8.927 6.394 1.00 88.00 91 GLU A O 1
ATOM 707 N N . LYS A 1 92 ? -9.997 9.303 4.201 1.00 83.50 92 LYS A N 1
ATOM 708 C CA . LYS A 1 92 ? -10.835 10.495 4.365 1.00 83.50 92 LYS A CA 1
ATOM 709 C C . LYS A 1 92 ? -12.122 10.103 5.109 1.00 83.50 92 LYS A C 1
ATOM 711 O O . LYS A 1 92 ? -12.841 9.202 4.691 1.00 83.50 92 LYS A O 1
ATOM 716 N N . GLY A 1 93 ? -12.383 10.747 6.248 1.00 82.81 93 GLY A N 1
ATOM 717 C CA . GLY A 1 93 ? -13.512 10.418 7.133 1.00 82.81 93 GLY A CA 1
ATOM 718 C C . GLY A 1 93 ? -13.156 9.569 8.362 1.00 82.81 93 GLY A C 1
ATOM 719 O O . GLY A 1 93 ? -14.040 9.242 9.153 1.00 82.81 93 GLY A O 1
ATOM 720 N N . PHE A 1 94 ? -11.875 9.252 8.599 1.00 88.00 94 PHE A N 1
ATOM 721 C CA . PHE A 1 94 ? -11.425 8.606 9.842 1.00 88.00 94 PHE A CA 1
ATOM 722 C C . PHE A 1 94 ? -11.982 9.266 11.108 1.00 88.00 94 PHE A C 1
ATOM 724 O O . PHE A 1 94 ? -12.465 8.589 12.015 1.00 88.00 94 PHE A O 1
ATOM 731 N N . MET A 1 95 ? -11.919 10.598 11.165 1.00 86.31 95 MET A N 1
ATOM 732 C CA . MET A 1 95 ? -12.343 11.371 12.331 1.00 86.31 95 MET A CA 1
ATOM 733 C C . MET A 1 95 ? -13.845 11.247 12.587 1.00 86.31 95 MET A C 1
ATOM 735 O O . MET A 1 95 ? -14.260 11.120 13.737 1.00 86.31 95 MET A O 1
ATOM 739 N N . GLU A 1 96 ? -14.655 11.218 11.532 1.00 87.31 96 GLU A N 1
ATOM 740 C CA . GLU A 1 96 ? -16.102 11.017 11.629 1.00 87.31 96 GLU A CA 1
ATOM 741 C C . GLU A 1 96 ? -16.416 9.610 12.143 1.00 87.31 96 GLU A C 1
ATOM 743 O O . GLU A 1 96 ? -17.161 9.448 13.115 1.00 87.31 96 GLU A O 1
ATOM 748 N N . LYS A 1 97 ? -15.752 8.591 11.576 1.00 85.44 97 LYS A N 1
ATOM 749 C CA . LYS A 1 97 ? -15.850 7.203 12.051 1.00 85.44 97 LYS A CA 1
ATOM 750 C C . LYS A 1 97 ? -15.453 7.116 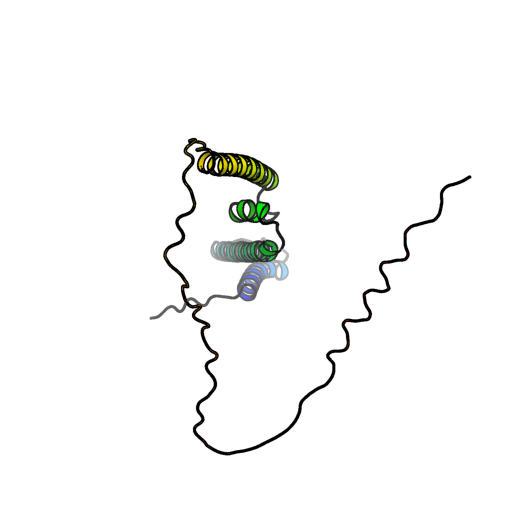13.525 1.00 85.44 97 LYS A C 1
ATOM 752 O O . LYS A 1 97 ? -16.190 6.538 14.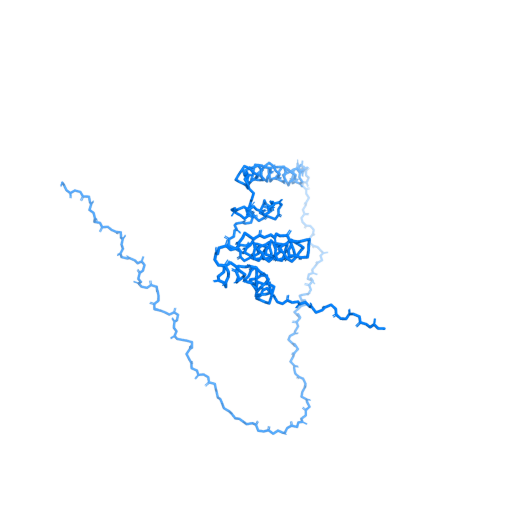320 1.00 85.44 97 LYS A O 1
ATOM 757 N N . LEU A 1 98 ? -14.356 7.750 13.935 1.00 87.94 98 LEU A N 1
ATOM 758 C CA . LEU A 1 98 ? -13.908 7.776 15.328 1.00 87.94 98 LEU A CA 1
ATOM 759 C C . LEU A 1 98 ? -14.954 8.380 16.274 1.00 87.94 98 LEU A C 1
ATOM 761 O O . LEU A 1 98 ? -15.206 7.824 17.345 1.00 87.94 98 LEU A O 1
ATOM 765 N N . GLN A 1 99 ? -15.575 9.500 15.900 1.00 88.31 99 GLN A N 1
ATOM 766 C CA . GLN A 1 99 ? -16.635 10.097 16.714 1.00 88.31 99 GLN A CA 1
ATOM 767 C C . GLN A 1 99 ? -17.848 9.171 16.817 1.0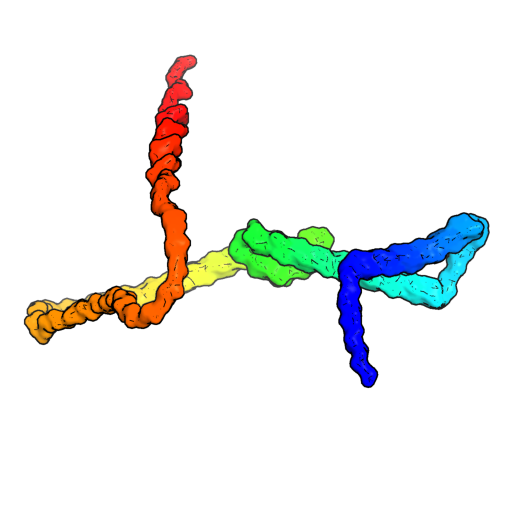0 88.31 99 GLN A C 1
ATOM 769 O O . GLN A 1 99 ? -18.361 8.966 17.918 1.00 88.31 99 GLN A O 1
ATOM 774 N N . SER A 1 100 ? -18.248 8.531 15.714 1.00 86.50 100 SER A N 1
ATOM 775 C CA . SER A 1 100 ? -19.336 7.548 15.729 1.00 86.50 100 SER A CA 1
ATOM 776 C C . SER A 1 100 ? -19.039 6.376 16.678 1.00 86.50 100 SER A C 1
ATOM 778 O O . SER A 1 100 ? -19.869 6.046 17.528 1.00 86.50 100 SER A O 1
ATOM 780 N N . TYR A 1 101 ? -17.816 5.827 16.649 1.00 86.19 101 TYR A N 1
ATOM 781 C CA . TYR A 1 101 ? -17.384 4.763 17.559 1.00 86.19 101 TYR A CA 1
ATOM 782 C C . TYR A 1 101 ? -17.423 5.200 19.024 1.00 86.19 101 TYR A C 1
ATOM 784 O O . TYR A 1 101 ? -17.873 4.440 19.885 1.00 86.19 101 TYR A O 1
ATOM 792 N N . LYS A 1 102 ? -16.993 6.430 19.325 1.00 87.69 102 LYS A N 1
ATOM 793 C CA . LYS A 1 102 ? -17.064 6.984 20.684 1.00 87.69 102 LYS A CA 1
ATOM 794 C C . LYS A 1 102 ? -18.506 7.105 21.168 1.00 87.69 102 LYS A C 1
ATOM 796 O O . LYS A 1 102 ? -18.788 6.724 22.304 1.00 87.69 102 LYS A O 1
ATOM 801 N N . THR A 1 103 ? -19.416 7.589 20.326 1.00 87.81 103 THR A N 1
ATOM 802 C CA . THR A 1 103 ? -20.842 7.719 20.660 1.00 87.81 103 THR A CA 1
ATOM 803 C C . THR A 1 103 ? -21.483 6.356 20.910 1.00 87.81 103 THR A C 1
ATOM 805 O O . THR A 1 103 ? -22.093 6.150 21.959 1.00 87.81 103 THR A O 1
ATOM 808 N N . VAL A 1 104 ? -21.259 5.384 20.020 1.00 86.38 104 VAL A N 1
ATOM 809 C CA . VAL A 1 104 ? -21.769 4.011 20.179 1.00 86.38 104 VAL A CA 1
ATOM 810 C C . VAL A 1 104 ? -21.217 3.361 21.448 1.00 86.38 104 VAL A C 1
ATOM 812 O O . VAL A 1 104 ? -21.960 2.738 22.205 1.00 86.38 104 VAL A O 1
ATOM 815 N N . ARG A 1 105 ? -19.924 3.539 21.743 1.00 86.25 105 ARG A N 1
ATOM 816 C CA . ARG A 1 105 ? -19.309 3.001 22.963 1.00 86.25 105 ARG A CA 1
ATOM 817 C C . ARG A 1 105 ? -19.888 3.625 24.233 1.00 86.25 105 ARG A C 1
ATOM 819 O O . ARG A 1 105 ? -20.074 2.907 25.216 1.00 86.25 105 ARG A O 1
ATOM 826 N N . LYS A 1 106 ? -20.173 4.932 24.235 1.00 88.75 106 LYS A N 1
ATOM 827 C CA . LYS A 1 106 ? -20.849 5.608 25.356 1.00 88.75 106 LYS A CA 1
ATOM 828 C C . LYS A 1 106 ? -22.239 5.012 25.591 1.00 88.75 106 LYS A C 1
ATOM 830 O O . LYS A 1 106 ? -22.486 4.535 26.697 1.00 88.75 106 LYS A O 1
ATOM 835 N N . ALA A 1 107 ? -23.061 4.912 24.545 1.00 88.00 107 ALA A N 1
ATOM 836 C CA . ALA A 1 107 ? -24.390 4.302 24.622 1.00 88.00 107 ALA A CA 1
ATOM 837 C C . ALA A 1 107 ? -24.332 2.837 25.106 1.00 88.00 107 ALA A C 1
ATOM 839 O O . ALA A 1 107 ? -25.049 2.438 26.022 1.00 88.00 107 ALA A O 1
ATOM 840 N N . ALA A 1 108 ? -23.402 2.034 24.578 1.00 86.81 108 ALA A N 1
ATOM 841 C CA . ALA A 1 108 ? -23.213 0.648 25.010 1.00 86.81 108 ALA A CA 1
ATOM 842 C C . ALA A 1 108 ? -22.806 0.535 26.492 1.00 86.81 108 ALA A C 1
ATOM 844 O O . ALA A 1 108 ? -23.224 -0.390 27.193 1.00 86.81 108 ALA A O 1
ATOM 845 N N . ASN A 1 109 ? -21.990 1.467 26.992 1.00 87.00 109 ASN A N 1
ATOM 846 C CA . ASN A 1 109 ? -21.602 1.504 28.400 1.00 87.00 109 ASN A CA 1
ATOM 847 C C . ASN A 1 109 ? -22.767 1.903 29.314 1.00 87.00 109 ASN A C 1
ATOM 84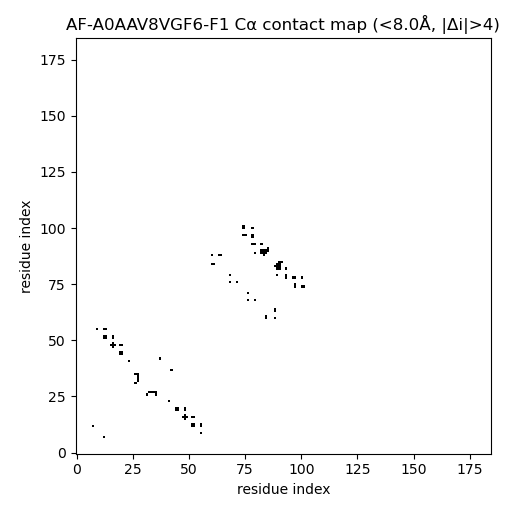9 O O . ASN A 1 109 ? -22.856 1.378 30.422 1.00 87.00 109 ASN A O 1
ATOM 853 N N . GLU A 1 110 ? -23.657 2.791 28.874 1.00 86.75 110 GLU A N 1
ATOM 854 C CA . GLU A 1 110 ? -24.883 3.143 29.604 1.00 86.75 110 GLU A CA 1
ATOM 855 C C . GLU A 1 110 ? -25.822 1.940 29.727 1.00 86.75 110 GLU A C 1
ATOM 857 O O . GLU A 1 110 ? -26.245 1.602 30.833 1.00 86.75 110 GLU A O 1
ATOM 862 N N . ILE A 1 111 ? -26.027 1.196 28.637 1.00 85.00 111 ILE A N 1
ATOM 863 C CA . ILE A 1 111 ? -26.809 -0.050 28.646 1.00 85.00 111 ILE A CA 1
ATOM 864 C C . ILE A 1 111 ? -26.193 -1.080 29.608 1.00 85.00 111 ILE A C 1
ATOM 866 O O . ILE A 1 111 ? -26.888 -1.670 30.435 1.00 85.00 111 ILE A O 1
ATOM 870 N N . LYS A 1 112 ? -24.867 -1.276 29.571 1.00 82.44 112 LYS A N 1
ATOM 871 C CA . LYS A 1 112 ? -24.175 -2.191 30.500 1.00 82.44 112 LYS A CA 1
ATOM 872 C C . LYS A 1 112 ? -24.330 -1.782 31.967 1.00 82.44 112 LYS A C 1
ATOM 874 O O . LYS A 1 112 ? -24.362 -2.660 32.831 1.00 82.44 112 LYS A O 1
ATOM 879 N N . LYS A 1 113 ? -24.393 -0.480 32.266 1.00 78.31 113 LYS A N 1
ATOM 880 C CA . LYS A 1 113 ? -24.631 0.018 33.629 1.00 78.31 113 LYS A CA 1
ATOM 881 C C . LYS A 1 113 ? -26.045 -0.327 34.095 1.00 78.31 113 LYS A C 1
ATOM 883 O O . LYS A 1 113 ? -26.178 -0.860 35.191 1.00 78.31 113 LYS A O 1
ATOM 888 N N . LEU A 1 114 ? -27.058 -0.123 33.252 1.00 70.06 114 LEU A N 1
ATOM 889 C CA . LEU A 1 114 ? -28.446 -0.505 33.540 1.00 70.06 114 LEU A CA 1
ATOM 890 C C . LEU A 1 114 ? -28.569 -2.003 33.855 1.00 70.06 114 LEU A C 1
ATOM 892 O O . LEU A 1 114 ? -29.096 -2.361 34.902 1.00 70.06 114 LEU A O 1
ATOM 896 N N . ILE A 1 115 ? -27.962 -2.874 33.040 1.00 66.06 115 ILE A N 1
ATOM 897 C CA . ILE A 1 115 ? -27.985 -4.335 33.255 1.00 66.06 115 ILE A CA 1
ATOM 898 C C . ILE A 1 115 ? -27.354 -4.738 34.599 1.00 66.06 115 ILE A C 1
ATOM 900 O O . ILE A 1 115 ? -27.786 -5.708 35.223 1.00 66.06 115 ILE A O 1
ATOM 904 N N . LYS A 1 116 ? -26.325 -4.015 35.064 1.00 60.47 116 LYS A N 1
ATOM 905 C CA . LYS A 1 116 ? -25.713 -4.272 36.375 1.00 60.47 116 LYS A CA 1
ATOM 906 C C . LYS A 1 116 ? -26.603 -3.820 37.529 1.00 60.47 116 LYS A C 1
ATOM 908 O O . LYS A 1 116 ? -26.645 -4.529 38.523 1.00 60.47 116 LYS A O 1
ATOM 913 N N . VAL A 1 117 ? -27.312 -2.698 37.397 1.00 58.12 117 VAL A N 1
ATOM 914 C CA . VAL A 1 117 ? -28.220 -2.183 38.438 1.00 58.12 117 VAL A CA 1
ATOM 915 C C . VAL A 1 117 ? -29.439 -3.095 38.607 1.00 58.12 117 VAL A C 1
ATOM 917 O O . VAL A 1 117 ? -29.792 -3.426 39.735 1.00 58.12 117 VAL A O 1
ATOM 920 N N . THR A 1 118 ? -30.014 -3.611 37.516 1.00 54.88 118 THR A N 1
ATOM 921 C CA . THR A 1 118 ? -31.191 -4.501 37.581 1.00 54.88 118 THR A CA 1
ATOM 922 C C . THR A 1 118 ? -30.894 -5.855 38.240 1.00 54.88 118 THR A C 1
ATOM 924 O O . THR A 1 118 ? -31.800 -6.498 38.755 1.00 54.88 118 THR A O 1
ATOM 927 N N . ARG A 1 119 ? -29.629 -6.299 38.280 1.00 53.88 119 ARG A N 1
ATOM 928 C CA . ARG A 1 119 ? -29.242 -7.557 38.952 1.00 53.88 119 ARG A CA 1
ATOM 929 C C . ARG A 1 119 ? -29.024 -7.425 40.463 1.00 53.88 119 ARG A C 1
ATOM 931 O O . ARG A 1 119 ? -28.770 -8.439 41.102 1.00 53.88 119 ARG A O 1
ATOM 938 N N . VAL A 1 120 ? -29.101 -6.218 41.032 1.00 55.53 120 VAL A N 1
ATOM 939 C CA . VAL A 1 120 ? -28.906 -5.988 42.481 1.00 55.53 120 VAL A CA 1
ATOM 940 C C . VAL A 1 120 ? -30.145 -5.422 43.179 1.00 55.53 120 VAL A C 1
ATOM 942 O O . VAL A 1 120 ? -30.123 -5.226 44.390 1.00 55.53 120 VAL A O 1
ATOM 945 N N . SER A 1 121 ? -31.241 -5.196 42.454 1.00 51.41 121 SER A N 1
ATOM 946 C CA . SER A 1 121 ? -32.499 -4.689 43.008 1.00 51.41 121 SER A CA 1
ATOM 947 C C . SER A 1 121 ? -33.558 -5.790 43.094 1.00 51.41 121 SER A C 1
ATOM 949 O O . SER A 1 121 ? -34.535 -5.799 42.350 1.00 51.41 121 SER A O 1
ATOM 951 N N . SER A 1 122 ? -33.356 -6.720 44.022 1.00 50.41 122 SER A N 1
ATOM 952 C CA . SER A 1 122 ? -34.440 -7.489 44.635 1.00 50.41 122 SER A CA 1
ATOM 953 C C . SER A 1 122 ? -34.226 -7.475 46.150 1.00 50.41 122 SER A C 1
ATOM 955 O O . SER A 1 122 ? -33.449 -8.260 46.687 1.00 50.41 122 SER A O 1
ATOM 957 N N . THR A 1 123 ? -34.885 -6.546 46.833 1.00 55.12 123 THR A N 1
ATOM 958 C CA . THR A 1 123 ? -35.035 -6.450 48.298 1.00 55.12 123 THR A CA 1
ATOM 959 C C . THR A 1 123 ? -36.466 -5.965 48.586 1.00 55.12 123 THR A C 1
ATOM 961 O O . THR A 1 123 ? -37.056 -5.383 47.672 1.00 55.12 123 THR A O 1
ATOM 964 N N . PRO A 1 124 ? -37.046 -6.084 49.805 1.00 51.00 124 PRO A N 1
ATOM 965 C CA . PRO A 1 124 ? -36.659 -6.824 51.023 1.00 51.00 124 PRO A CA 1
ATOM 966 C C . PRO A 1 124 ? -37.830 -7.639 51.653 1.00 51.00 124 PRO A C 1
ATOM 968 O O . PRO A 1 124 ? -38.991 -7.260 51.554 1.00 51.00 124 PRO A O 1
ATOM 971 N N . GLY A 1 125 ? -37.550 -8.729 52.376 1.00 39.75 125 GLY A N 1
ATOM 972 C CA . GLY A 1 125 ? -38.553 -9.428 53.203 1.00 39.75 125 GLY A CA 1
ATOM 973 C C . GLY A 1 125 ? -38.240 -9.282 54.699 1.00 39.75 125 GLY A C 1
ATOM 974 O O . GLY A 1 125 ? -37.082 -9.493 55.067 1.00 39.75 125 GLY A O 1
ATOM 975 N N . PRO A 1 126 ? -39.201 -8.932 55.578 1.00 54.69 126 PRO A N 1
ATOM 976 C CA . PRO A 1 126 ? -38.958 -8.854 57.009 1.00 54.69 126 PRO A CA 1
ATOM 977 C C . PRO A 1 126 ? -39.229 -10.222 57.641 1.00 54.69 126 PRO A C 1
ATOM 979 O O . PRO A 1 126 ? -40.373 -10.647 57.752 1.00 54.6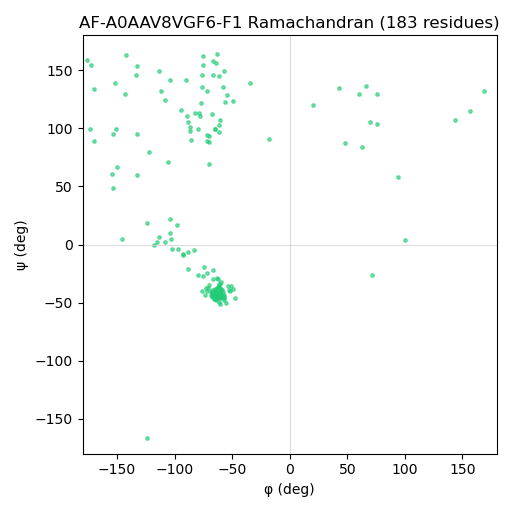9 126 PRO A O 1
ATOM 982 N N . SER A 1 127 ? -38.194 -10.915 58.106 1.00 45.72 127 SER A N 1
ATOM 983 C CA . SER A 1 127 ? -38.394 -11.964 59.109 1.00 45.72 127 SER A CA 1
ATOM 984 C C . SER A 1 127 ? -37.138 -12.159 59.945 1.00 45.72 127 SER A C 1
ATOM 986 O O . SER A 1 127 ? -36.202 -12.867 59.589 1.00 45.72 127 SER A O 1
ATOM 988 N N . ASN A 1 128 ? -37.171 -11.462 61.069 1.00 54.53 128 ASN A N 1
ATOM 989 C CA . ASN A 1 128 ? -36.607 -11.793 62.366 1.00 54.53 128 ASN A CA 1
ATOM 990 C C . ASN A 1 128 ? -36.275 -13.296 62.550 1.00 54.53 128 ASN A C 1
ATOM 992 O O . ASN A 1 128 ? -37.133 -14.046 63.004 1.00 54.53 128 ASN A O 1
ATOM 996 N N . GLN A 1 129 ? -35.057 -13.749 62.227 1.00 52.62 129 GLN A N 1
ATOM 997 C CA . GLN A 1 129 ? -34.518 -15.023 62.725 1.00 52.62 129 GLN A CA 1
ATOM 998 C C . GLN A 1 129 ? -33.016 -14.908 63.009 1.00 52.62 129 GLN A C 1
ATOM 1000 O O . GLN A 1 129 ? -32.229 -14.403 62.213 1.00 52.62 129 GLN A O 1
ATOM 1005 N N . GLN A 1 130 ? -32.672 -15.340 64.217 1.00 52.91 130 GLN A N 1
ATOM 1006 C CA . GLN A 1 130 ? -31.371 -15.275 64.870 1.00 52.91 130 GLN A CA 1
ATOM 1007 C C . GLN A 1 130 ? -30.251 -16.070 64.168 1.00 52.91 130 GLN A C 1
ATOM 1009 O O . GLN A 1 130 ? -30.528 -16.955 63.358 1.00 52.91 130 GLN A O 1
ATOM 1014 N N . PRO A 1 131 ? -28.970 -15.798 64.500 1.00 53.69 131 PRO A N 1
ATOM 1015 C CA . PRO A 1 131 ? -27.832 -16.422 63.838 1.00 53.69 131 PRO A CA 1
ATOM 1016 C C . PRO A 1 131 ? -27.581 -17.843 64.361 1.00 53.69 131 PRO A C 1
ATOM 1018 O O . PRO A 1 131 ? -27.141 -18.036 65.493 1.00 53.69 131 PRO A O 1
ATOM 1021 N N . GLN A 1 132 ? -27.790 -18.851 63.515 1.00 56.81 132 GLN A N 1
ATOM 1022 C CA . GLN A 1 132 ? -27.331 -20.214 63.785 1.00 56.81 132 GLN A CA 1
ATOM 1023 C C . GLN A 1 132 ? -25.882 -20.390 63.308 1.00 56.81 132 GLN A C 1
ATOM 1025 O O . GLN A 1 132 ? -25.607 -20.650 62.139 1.00 56.81 132 GLN A O 1
ATOM 1030 N N . TYR A 1 133 ? -24.940 -20.258 64.241 1.00 56.62 133 TYR A N 1
ATOM 1031 C CA . TYR A 1 133 ? -23.561 -20.713 64.079 1.00 56.62 133 TYR A CA 1
ATOM 1032 C C . TYR A 1 133 ? -23.448 -22.180 64.496 1.00 56.62 133 TYR A C 1
ATOM 1034 O O . TYR A 1 133 ? -23.329 -22.449 65.683 1.00 56.62 133 TYR A O 1
ATOM 1042 N N . LEU A 1 134 ? -23.407 -23.117 63.547 1.00 55.97 134 LEU A N 1
ATOM 1043 C CA . LEU A 1 134 ? -22.994 -24.509 63.793 1.00 55.97 134 LEU A CA 1
ATOM 1044 C C . LEU A 1 134 ? -22.345 -25.113 62.531 1.00 55.97 134 LEU A C 1
ATOM 1046 O O . LEU A 1 134 ? -22.891 -26.005 61.894 1.00 55.97 134 LEU A O 1
ATOM 1050 N N . ASN A 1 135 ? -21.173 -24.595 62.143 1.00 56.03 135 ASN A N 1
ATOM 1051 C CA . ASN A 1 135 ? -20.062 -25.405 61.618 1.00 56.03 135 ASN A CA 1
ATOM 1052 C C . ASN A 1 135 ? -18.777 -24.568 61.497 1.00 56.03 135 ASN A C 1
ATOM 1054 O O . ASN A 1 135 ? -18.462 -23.902 60.513 1.00 56.03 135 ASN A O 1
ATOM 1058 N N . TYR A 1 136 ? -18.078 -24.606 62.618 1.00 55.78 136 TYR A N 1
ATOM 1059 C CA . TYR A 1 136 ? -16.692 -24.295 62.902 1.00 55.78 136 TYR A CA 1
ATOM 1060 C C . TYR A 1 136 ? -15.683 -24.628 61.776 1.00 55.78 136 TYR A C 1
ATOM 1062 O O . TYR A 1 136 ? -15.682 -25.695 61.175 1.00 55.78 136 TYR A O 1
ATOM 1070 N N . LYS A 1 137 ? -14.735 -23.700 61.588 1.00 51.00 137 LYS A N 1
ATOM 1071 C CA . LYS A 1 137 ? -13.343 -23.892 61.129 1.00 51.00 137 LYS A CA 1
ATOM 1072 C C . LYS A 1 137 ? -13.115 -24.763 59.880 1.00 51.00 137 LYS A C 1
ATOM 1074 O O . LYS A 1 137 ? -12.676 -25.907 59.969 1.00 51.00 137 LYS A O 1
ATOM 1079 N N . ARG A 1 138 ? -13.179 -24.141 58.697 1.00 53.75 138 ARG A N 1
ATOM 1080 C CA . ARG A 1 138 ? -12.440 -24.640 57.525 1.00 53.75 138 ARG A CA 1
ATOM 1081 C C . ARG A 1 138 ? -10.965 -24.241 57.660 1.00 53.75 138 ARG A C 1
ATOM 1083 O O . ARG A 1 138 ? -10.626 -23.060 57.603 1.00 53.75 138 ARG A O 1
ATOM 1090 N N . LEU A 1 139 ? -10.104 -25.231 57.891 1.00 56.16 139 LEU A N 1
ATOM 1091 C CA . LEU A 1 139 ? -8.649 -25.083 57.956 1.00 56.16 139 LEU A CA 1
ATOM 1092 C C . LEU A 1 139 ? -8.119 -24.421 56.678 1.00 56.16 139 LEU A C 1
ATOM 1094 O O . LEU A 1 139 ? -8.411 -24.847 55.560 1.00 56.16 139 LEU A O 1
ATOM 1098 N N . GLN A 1 140 ? -7.323 -23.370 56.862 1.00 54.28 140 GLN A N 1
ATOM 1099 C CA . GLN A 1 140 ? -6.584 -22.733 55.786 1.00 54.28 140 GLN A CA 1
ATOM 1100 C C . GLN A 1 140 ? -5.514 -23.696 55.272 1.00 54.28 140 GLN A C 1
ATOM 1102 O O . GLN A 1 140 ? -4.525 -23.961 55.956 1.00 54.28 140 GLN A O 1
ATOM 1107 N N . PHE A 1 141 ? -5.670 -24.182 54.043 1.00 49.31 141 PHE A N 1
ATOM 1108 C CA . PHE A 1 141 ? -4.564 -24.800 53.325 1.00 49.31 141 PHE A CA 1
ATOM 1109 C C . PHE A 1 141 ? -3.561 -23.707 52.938 1.00 49.31 141 PHE A C 1
ATOM 1111 O O . PHE A 1 141 ? -3.623 -23.125 51.855 1.00 49.31 141 PHE A O 1
ATOM 1118 N N . LYS A 1 142 ? -2.611 -23.429 53.839 1.00 53.62 142 LYS A N 1
ATOM 1119 C CA . LYS A 1 142 ? -1.331 -22.816 53.474 1.00 53.62 142 LYS A CA 1
ATOM 1120 C C . LYS A 1 142 ? -0.638 -23.782 52.516 1.00 53.62 142 LYS A C 1
ATOM 1122 O O . LYS A 1 142 ? -0.100 -24.802 52.940 1.00 53.62 142 LYS A O 1
ATOM 1127 N N . LYS A 1 143 ? -0.670 -23.482 51.216 1.00 50.97 143 LYS A N 1
ATOM 1128 C CA . LYS A 1 143 ? 0.142 -24.186 50.220 1.00 50.97 143 LYS A CA 1
ATOM 1129 C C . LYS A 1 143 ? 1.606 -23.878 50.541 1.00 50.97 143 LYS A C 1
ATOM 1131 O O . LYS A 1 143 ? 2.093 -22.776 50.303 1.00 50.97 143 LYS A O 1
ATOM 1136 N N . GLY A 1 144 ? 2.238 -24.837 51.211 1.00 46.78 144 GLY A N 1
ATOM 1137 C CA . GLY A 1 144 ? 3.609 -24.769 51.683 1.00 46.78 144 GLY A CA 1
ATOM 1138 C C . GLY A 1 144 ? 4.602 -24.615 50.539 1.00 46.78 144 GLY A C 1
ATOM 1139 O O . GLY A 1 144 ? 4.429 -25.158 49.446 1.00 46.78 144 GLY A O 1
ATOM 1140 N N . LYS A 1 145 ? 5.652 -23.858 50.844 1.00 47.41 145 LYS A N 1
ATOM 1141 C CA . LYS A 1 145 ? 6.895 -23.756 50.090 1.00 47.41 145 LYS A CA 1
ATOM 1142 C C . LYS A 1 145 ? 7.417 -25.168 49.794 1.00 47.41 145 LYS A C 1
ATOM 1144 O O . LYS A 1 145 ? 7.616 -25.954 50.716 1.00 47.41 145 LYS A O 1
ATOM 1149 N N . ARG A 1 146 ? 7.634 -25.493 48.518 1.00 47.25 146 ARG A N 1
ATOM 1150 C CA . ARG A 1 146 ? 8.458 -26.643 48.132 1.00 47.25 146 ARG A CA 1
ATOM 1151 C C . ARG A 1 146 ? 9.914 -26.217 48.249 1.00 47.25 146 ARG A C 1
ATOM 1153 O O . ARG A 1 146 ? 10.435 -25.541 47.369 1.00 47.25 146 ARG A O 1
ATOM 1160 N N . GLU A 1 147 ? 10.524 -26.595 49.360 1.00 48.06 147 GLU A N 1
ATOM 1161 C CA . GLU A 1 147 ? 11.960 -26.511 49.583 1.00 48.06 147 GLU A CA 1
ATOM 1162 C C . GLU A 1 147 ? 12.579 -27.868 49.205 1.00 48.06 147 GLU A C 1
ATOM 1164 O O . GLU A 1 147 ? 12.206 -28.921 49.719 1.00 48.06 147 GLU A O 1
ATOM 1169 N N . THR A 1 148 ? 13.409 -27.811 48.164 1.00 47.31 148 THR A N 1
ATOM 1170 C CA . THR A 1 148 ? 14.609 -28.611 47.865 1.00 47.31 148 THR A CA 1
ATOM 1171 C C . THR A 1 148 ? 14.800 -29.976 48.547 1.00 47.31 148 THR A C 1
ATOM 1173 O O . THR A 1 148 ? 15.043 -30.064 49.748 1.00 47.31 148 THR A O 1
ATOM 1176 N N . ARG A 1 149 ? 14.898 -31.035 47.727 1.00 43.41 149 ARG A N 1
ATOM 1177 C CA . ARG A 1 149 ? 15.729 -32.215 48.023 1.00 43.41 149 ARG A CA 1
ATOM 1178 C C . ARG A 1 149 ? 16.944 -32.224 47.096 1.00 43.41 149 ARG A C 1
ATOM 1180 O O . ARG A 1 149 ? 16.796 -32.172 45.880 1.00 43.41 149 ARG A O 1
ATOM 1187 N N . HIS A 1 150 ? 18.123 -32.266 47.708 1.00 40.41 150 HIS A N 1
ATOM 1188 C CA . HIS A 1 150 ? 19.427 -32.434 47.075 1.00 40.41 150 HIS A CA 1
ATOM 1189 C C . HIS A 1 150 ? 19.593 -33.820 46.430 1.00 40.41 150 HIS A C 1
ATOM 1191 O O . HIS A 1 150 ? 19.171 -34.832 46.984 1.00 40.41 150 HIS A O 1
ATOM 1197 N N . SER A 1 151 ? 20.320 -33.863 45.314 1.00 41.00 151 SER A N 1
ATOM 1198 C CA . SER A 1 151 ? 21.254 -34.945 44.974 1.00 41.00 151 SER A CA 1
ATOM 1199 C C . SER A 1 151 ? 22.572 -34.305 44.493 1.00 41.00 151 SER A C 1
ATOM 1201 O O . SER A 1 151 ? 22.512 -33.198 43.950 1.00 41.00 151 SER A O 1
ATOM 1203 N N . PRO A 1 152 ? 23.749 -34.905 44.763 1.00 52.53 152 PRO A N 1
ATOM 1204 C CA . PRO A 1 152 ? 25.032 -34.201 44.750 1.00 52.53 152 PRO A CA 1
ATOM 1205 C C . PRO A 1 152 ? 25.879 -34.493 43.500 1.00 52.53 152 PRO A C 1
ATOM 1207 O O . PRO A 1 152 ? 25.963 -35.640 43.091 1.00 52.53 152 PRO A O 1
ATOM 1210 N N . THR A 1 153 ? 26.566 -33.466 42.987 1.00 44.44 153 THR A N 1
ATOM 1211 C CA . THR A 1 153 ? 27.885 -33.490 42.300 1.00 44.44 153 THR A CA 1
ATOM 1212 C C . THR A 1 153 ? 28.266 -32.019 42.064 1.00 44.44 153 THR A C 1
ATOM 1214 O O . THR A 1 153 ? 27.559 -31.315 41.354 1.00 44.44 153 THR A O 1
ATOM 1217 N N . ARG A 1 154 ? 29.129 -31.416 42.893 1.00 42.97 154 ARG A N 1
ATOM 1218 C CA . ARG A 1 154 ? 30.595 -31.327 42.730 1.00 42.97 154 ARG A CA 1
ATOM 1219 C C . ARG A 1 154 ? 31.001 -30.555 41.459 1.00 42.97 154 ARG A C 1
ATOM 1221 O O . ARG A 1 154 ? 31.194 -31.169 40.425 1.00 42.97 154 ARG A O 1
ATOM 1228 N N . ASP A 1 155 ? 31.048 -29.219 41.530 1.00 41.34 155 ASP A N 1
ATOM 1229 C CA . ASP A 1 155 ? 32.301 -28.434 41.530 1.00 41.34 155 ASP A CA 1
ATOM 1230 C C . ASP A 1 155 ? 32.079 -26.912 41.337 1.00 41.34 155 ASP A C 1
ATOM 1232 O O . ASP A 1 155 ? 31.387 -26.480 40.424 1.00 41.34 155 ASP A O 1
ATOM 1236 N N . GLN A 1 156 ? 32.741 -26.143 42.220 1.00 46.41 156 GLN A N 1
ATOM 1237 C CA . GLN A 1 156 ? 33.225 -24.747 42.104 1.00 46.41 156 GLN A CA 1
ATOM 1238 C C . GLN A 1 156 ? 32.170 -23.609 42.076 1.00 46.41 156 GLN A C 1
ATOM 1240 O O . GLN A 1 156 ? 31.379 -23.474 41.155 1.00 46.41 156 GLN A O 1
ATOM 1245 N N . ALA A 1 157 ? 31.991 -22.836 43.162 1.00 39.22 157 ALA A N 1
ATOM 1246 C CA . ALA A 1 157 ? 32.815 -21.684 43.605 1.00 39.22 157 ALA A CA 1
ATOM 1247 C C . ALA A 1 157 ? 32.851 -20.560 42.534 1.00 39.22 157 ALA A C 1
ATOM 1249 O O . ALA A 1 157 ? 33.169 -20.829 41.392 1.00 39.22 157 ALA A O 1
ATOM 1250 N N . ASN A 1 158 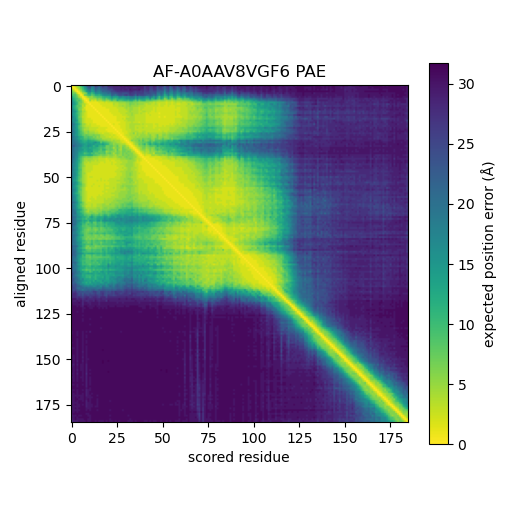? 32.586 -19.272 42.778 1.00 44.78 158 ASN A N 1
ATOM 1251 C CA . ASN A 1 158 ? 32.712 -18.487 43.998 1.00 44.78 158 ASN A CA 1
ATOM 1252 C C . ASN A 1 158 ? 32.097 -17.072 43.803 1.00 44.78 158 ASN A C 1
ATOM 1254 O O . ASN A 1 158 ? 32.084 -16.579 42.685 1.00 44.78 158 ASN A O 1
ATOM 1258 N N . HIS A 1 159 ? 31.664 -16.448 44.912 1.00 40.59 159 HIS A N 1
ATOM 1259 C CA . HIS A 1 159 ? 31.515 -15.000 45.222 1.00 40.59 159 HIS A CA 1
ATOM 1260 C C . HIS A 1 159 ? 30.918 -14.002 44.183 1.00 40.59 159 HIS A C 1
ATOM 1262 O O . HIS A 1 159 ? 31.338 -13.916 43.048 1.00 40.59 159 HIS A O 1
ATOM 1268 N N . GLY A 1 160 ? 30.001 -13.089 44.514 1.00 40.69 160 GLY A N 1
ATOM 1269 C CA . GLY A 1 160 ? 29.661 -12.527 45.812 1.00 40.69 160 GLY A CA 1
ATOM 1270 C C . GLY A 1 160 ? 28.460 -11.576 45.733 1.00 40.69 160 GLY A C 1
ATOM 1271 O O . GLY A 1 160 ? 28.070 -11.063 44.688 1.00 40.69 160 GLY A O 1
ATOM 1272 N N . LYS A 1 161 ? 27.848 -11.408 46.902 1.00 43.72 161 LYS A N 1
ATOM 1273 C CA . LYS A 1 161 ? 26.659 -10.612 47.188 1.00 43.72 161 LYS A CA 1
ATOM 1274 C C . LYS A 1 161 ? 26.977 -9.112 47.211 1.00 43.72 161 LYS A C 1
ATOM 1276 O O . LYS A 1 161 ? 28.075 -8.715 47.575 1.00 43.72 161 LYS A O 1
ATOM 1281 N N . SER A 1 162 ? 25.905 -8.329 47.085 1.00 45.12 162 SER A N 1
ATOM 1282 C CA . SER A 1 162 ? 25.684 -7.080 47.825 1.00 45.12 162 SER A CA 1
ATOM 1283 C C . SER A 1 162 ? 26.478 -5.851 47.383 1.00 45.12 162 SER A C 1
ATOM 1285 O O . SER A 1 162 ? 27.612 -5.640 47.803 1.00 45.12 162 SER A O 1
ATOM 1287 N N 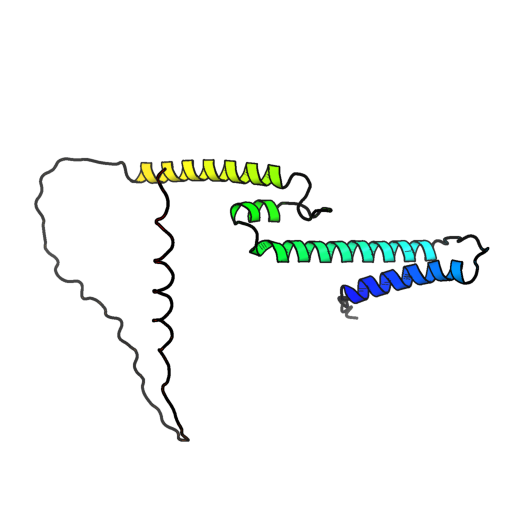. ARG A 1 163 ? 25.796 -4.940 46.676 1.00 44.75 163 ARG A N 1
ATOM 1288 C CA . ARG A 1 163 ? 25.796 -3.512 47.033 1.00 44.75 163 ARG A CA 1
ATOM 1289 C C . ARG A 1 163 ? 24.757 -2.728 46.224 1.00 44.75 163 ARG A C 1
ATOM 1291 O O . ARG A 1 163 ? 24.748 -2.800 45.006 1.00 44.75 163 ARG A O 1
ATOM 1298 N N . ARG A 1 164 ? 24.002 -1.892 46.950 1.00 46.69 164 ARG A N 1
ATOM 1299 C CA . ARG A 1 164 ? 23.256 -0.696 46.494 1.00 46.69 164 ARG A CA 1
ATOM 1300 C C . ARG A 1 164 ? 21.779 -0.873 46.126 1.00 46.69 164 ARG A C 1
ATOM 1302 O O . ARG A 1 164 ? 21.311 -0.413 45.099 1.00 46.69 164 ARG A O 1
ATOM 1309 N N . ALA A 1 165 ? 21.013 -1.348 47.106 1.00 48.62 165 ALA A N 1
ATOM 1310 C CA . ALA A 1 165 ? 19.702 -0.769 47.415 1.00 48.62 165 ALA A CA 1
ATOM 1311 C C . ALA A 1 165 ? 19.891 0.635 48.037 1.00 48.62 165 ALA A C 1
ATOM 1313 O O . ALA A 1 165 ? 19.764 0.812 49.249 1.00 48.62 165 ALA A O 1
ATOM 1314 N N . ARG A 1 166 ? 20.337 1.613 47.238 1.00 47.47 166 ARG A N 1
ATOM 1315 C CA . ARG A 1 166 ? 20.642 2.967 47.726 1.00 47.47 166 ARG A CA 1
ATOM 1316 C C . ARG A 1 166 ? 20.511 4.013 46.618 1.00 47.47 166 ARG A C 1
ATOM 1318 O O . ARG A 1 166 ? 21.493 4.656 46.295 1.00 47.47 166 ARG A O 1
ATOM 1325 N N . GLU A 1 167 ? 19.318 4.162 46.045 1.00 46.53 167 GLU A N 1
ATOM 1326 C CA . GLU A 1 167 ? 19.006 5.288 45.139 1.00 46.53 167 GLU A CA 1
ATOM 1327 C C . GLU A 1 167 ? 17.547 5.793 45.233 1.00 46.53 167 GLU A C 1
ATOM 1329 O O . GLU A 1 167 ? 17.176 6.736 44.544 1.00 46.53 167 GLU A O 1
ATOM 1334 N N . ASP A 1 168 ? 16.734 5.260 46.157 1.00 46.84 168 ASP A N 1
ATOM 1335 C CA . ASP A 1 168 ? 15.300 5.592 46.289 1.00 46.84 168 ASP A CA 1
ATOM 1336 C C . ASP A 1 168 ? 14.963 6.650 47.363 1.00 46.84 168 ASP A C 1
ATOM 1338 O O . ASP A 1 168 ? 13.806 6.796 47.753 1.00 46.84 168 ASP A O 1
ATOM 1342 N N . LEU A 1 169 ? 15.941 7.426 47.848 1.00 50.00 169 LEU A N 1
ATOM 1343 C CA . LEU A 1 169 ? 15.701 8.435 48.898 1.00 50.00 169 LEU A CA 1
ATOM 1344 C C . LEU A 1 169 ? 15.919 9.899 48.491 1.00 50.00 169 LEU A C 1
ATOM 1346 O O . LEU A 1 169 ? 15.695 10.774 49.320 1.00 50.00 169 LEU A O 1
ATOM 1350 N N . ASP A 1 170 ? 16.268 10.186 47.231 1.00 43.94 170 ASP A N 1
ATOM 1351 C CA . ASP A 1 170 ? 16.694 11.541 46.825 1.00 43.94 170 ASP A CA 1
ATOM 1352 C C . ASP A 1 170 ? 15.744 12.278 45.856 1.00 43.94 170 ASP A C 1
ATOM 1354 O O . ASP A 1 170 ? 16.035 13.376 45.387 1.00 43.94 170 ASP A O 1
ATOM 1358 N N . ARG A 1 171 ? 14.559 11.724 45.550 1.00 47.44 171 ARG A N 1
ATOM 1359 C CA . ARG A 1 171 ? 13.576 12.381 44.652 1.00 47.44 171 ARG A CA 1
ATOM 1360 C C . ARG A 1 171 ? 12.395 13.054 45.346 1.00 47.44 171 ARG A C 1
ATOM 1362 O O . ARG A 1 171 ? 11.607 13.734 44.688 1.00 47.44 171 ARG A O 1
ATOM 1369 N N . THR A 1 172 ? 12.277 12.938 46.663 1.00 50.38 172 THR A N 1
ATOM 1370 C CA . THR A 1 172 ? 11.125 13.463 47.416 1.00 50.38 172 THR A CA 1
ATOM 1371 C C . THR A 1 172 ? 11.286 14.919 47.868 1.00 50.38 172 THR A C 1
ATOM 1373 O O . THR A 1 172 ? 10.316 15.511 48.331 1.00 50.38 172 THR A O 1
ATOM 1376 N N . TYR A 1 173 ? 12.456 15.543 47.668 1.00 46.94 173 TYR A N 1
ATOM 1377 C CA . TYR A 1 173 ? 12.734 16.911 48.141 1.00 46.94 173 TYR A CA 1
ATOM 1378 C C . TYR A 1 173 ? 12.550 18.041 47.107 1.00 46.94 173 TYR A C 1
ATOM 1380 O O . TYR A 1 173 ? 12.631 19.210 47.475 1.00 46.94 173 TYR A O 1
ATOM 1388 N N . GLN A 1 174 ? 12.232 17.749 45.837 1.00 47.16 174 GLN A N 1
ATOM 1389 C CA . GLN A 1 174 ? 12.086 18.793 44.798 1.00 47.16 174 GLN A CA 1
ATOM 1390 C C . GLN A 1 174 ? 10.642 19.173 44.414 1.00 47.16 174 GLN A C 1
ATOM 1392 O O . GLN A 1 174 ? 10.444 20.019 43.546 1.00 47.16 174 GLN A O 1
ATOM 1397 N N . ARG A 1 175 ? 9.603 18.634 45.073 1.00 47.62 175 ARG A N 1
ATOM 1398 C CA . ARG A 1 175 ? 8.189 18.939 44.738 1.00 47.62 175 ARG A CA 1
ATOM 1399 C C . ARG A 1 175 ? 7.456 19.897 45.691 1.00 47.62 175 ARG A C 1
ATOM 1401 O O . ARG A 1 175 ? 6.249 20.068 45.556 1.00 47.62 175 ARG A O 1
ATOM 1408 N N . GLY A 1 176 ? 8.164 20.545 46.620 1.00 44.00 176 GLY A N 1
ATOM 1409 C CA . GLY A 1 176 ? 7.555 21.359 47.687 1.00 44.00 176 GLY A CA 1
ATOM 1410 C C . GLY A 1 176 ? 7.694 22.884 47.585 1.00 44.00 176 GLY A C 1
ATOM 1411 O O . GLY A 1 176 ? 7.255 23.572 48.499 1.00 44.00 176 GLY A O 1
ATOM 1412 N N . ARG A 1 177 ? 8.305 23.450 46.532 1.00 46.19 177 ARG A N 1
ATOM 1413 C CA . ARG A 1 177 ? 8.674 24.883 46.514 1.00 46.19 177 ARG A CA 1
ATOM 1414 C C . ARG A 1 177 ? 8.279 25.606 45.221 1.00 46.19 177 ARG A C 1
ATOM 1416 O O . ARG A 1 177 ? 9.121 26.140 44.517 1.00 46.19 177 ARG A O 1
ATOM 1423 N N . ALA A 1 178 ? 6.985 25.618 44.901 1.00 50.25 178 ALA A N 1
ATOM 1424 C CA . ALA A 1 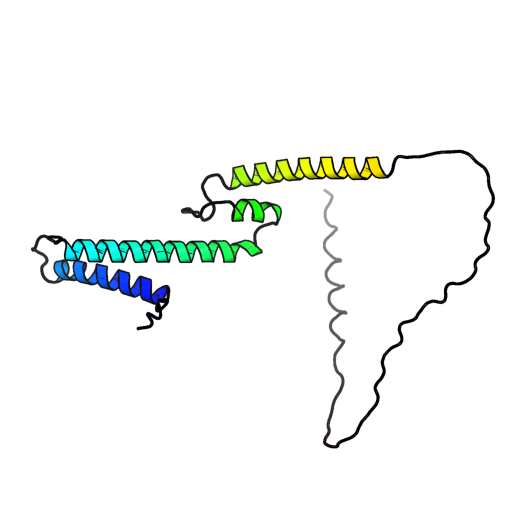178 ? 6.444 26.472 43.835 1.00 50.25 178 ALA A CA 1
ATOM 1425 C C . ALA A 1 178 ? 4.958 26.814 44.051 1.00 50.25 178 ALA A C 1
ATOM 1427 O O . ALA A 1 178 ? 4.141 26.656 43.151 1.00 50.25 178 ALA A O 1
ATOM 1428 N N . ARG A 1 179 ? 4.581 27.256 45.257 1.00 48.81 179 ARG A N 1
ATOM 1429 C CA . ARG A 1 179 ? 3.292 27.920 45.518 1.00 48.81 179 ARG A CA 1
ATOM 1430 C C . ARG A 1 179 ? 3.451 28.887 46.689 1.00 48.81 179 ARG A C 1
ATOM 1432 O O . ARG A 1 179 ? 3.452 28.412 47.811 1.00 48.81 179 ARG A O 1
ATOM 1439 N N . THR A 1 180 ? 3.615 30.184 46.391 1.00 47.91 180 THR A N 1
ATOM 1440 C CA . THR A 1 180 ? 3.156 31.384 47.147 1.00 47.91 180 THR A CA 1
ATOM 1441 C C . THR A 1 180 ? 4.027 32.598 46.791 1.00 47.91 180 THR A C 1
ATOM 1443 O O . THR A 1 180 ? 5.213 32.574 47.109 1.00 47.91 180 THR A O 1
ATOM 1446 N N . SER A 1 181 ? 3.439 33.624 46.149 1.00 41.59 181 SER A N 1
ATOM 1447 C CA . SER A 1 181 ? 3.955 34.990 45.845 1.00 41.59 181 SER A CA 1
ATOM 1448 C C . SER A 1 181 ? 3.400 35.358 44.453 1.00 41.59 181 SER A C 1
ATOM 1450 O O . SER A 1 181 ? 3.789 34.725 43.483 1.00 41.59 181 SER A O 1
ATOM 1452 N N . LYS A 1 182 ? 2.421 36.245 44.232 1.00 44.47 182 LYS A N 1
ATOM 1453 C CA . LYS A 1 182 ? 2.038 37.493 44.902 1.00 44.47 182 LYS A CA 1
ATOM 1454 C C . LYS A 1 182 ? 0.534 37.764 44.752 1.00 44.47 182 LYS A C 1
ATOM 1456 O O . LYS A 1 182 ? -0.023 37.622 43.669 1.00 44.47 182 LYS A O 1
ATOM 1461 N N . GLN A 1 183 ? -0.056 38.221 45.849 1.00 43.44 183 GLN A N 1
ATOM 1462 C CA . GLN A 1 183 ? -1.230 39.089 45.930 1.00 43.44 183 GLN A CA 1
ATOM 1463 C C . GLN A 1 183 ? -0.718 40.417 46.524 1.00 43.44 183 GLN A C 1
ATOM 1465 O O . GLN A 1 183 ? 0.198 40.371 47.348 1.00 43.44 183 GLN A O 1
ATOM 1470 N N . ASN A 1 184 ? -1.347 41.540 46.154 1.00 39.50 184 ASN A N 1
ATOM 1471 C CA . ASN A 1 184 ? -1.149 42.919 46.650 1.00 39.50 184 ASN A CA 1
ATOM 1472 C C . ASN A 1 184 ? 0.123 43.612 46.109 1.00 39.50 184 ASN A C 1
ATOM 1474 O O . ASN A 1 184 ? 1.203 43.034 46.153 1.00 39.50 184 ASN A O 1
ATOM 1478 N N . LYS A 1 185 ? 0.102 44.831 45.563 1.00 40.19 185 LYS A N 1
ATOM 1479 C CA . LYS A 1 185 ? -0.823 45.975 45.582 1.00 40.19 185 LYS A CA 1
ATOM 1480 C C . LYS A 1 185 ? -0.788 46.649 44.210 1.00 40.19 185 LYS A C 1
ATOM 1482 O O . LYS A 1 185 ? 0.293 46.573 43.585 1.00 40.19 185 LYS A O 1
#

Sequence (185 aa):
MTTAGSRRTVQEQIGASLTAIGQILNLKIVEPNAEITLDNEKLQKLADAANLFVSTHHAISVRRKFEIQPFINEDSKTAAQASKIDELLFEKGFMEKLQSYKTVRKAANEIKKLIKVTRVSSTPGPSNQQPQYLNYKRLQFKKGKRETRHSPTRDQANHGKSRRAREDLDRTYQRGRARTSKQNK

Nearest PDB structures (foldseek):
  8onz-assembly1_Lh  TM=4.982E-01  e=2.559E+00  Thermochaetoides thermophila DSM 1495
  6zsj-assembly1_C  TM=3.101E-01  e=4.852E+00  Homo sapiens

pLDDT: mean 71.36, std 20.16, range [33.84, 94.81]

Radius of gyration: 35.99 Å; Cα contacts (8 Å, |Δi|>4): 57; chains: 1; bounding box: 72×81×96 Å

Secondary structure (DSSP, 8-state):
---------HHHHHHHHHHHHHHHHHHHHH-TTS-----HHHHHHHHHHHHHHHHHHHHHHHHHHHHHTTTS-HHHHHHHHHSPP-TTSS-TTHHHHHHHHHHHHHHHHHHHHHHHHHTT----------------------------------------------STTSSTTSSS---------

Solvent-accessible surface area (backbone atoms only — not comparable to full-atom values): 12364 Å² total; per-residue (Å²): 136,84,82,76,78,76,81,73,49,68,65,53,39,50,51,52,22,50,49,49,50,46,58,59,54,46,52,45,69,78,36,70,88,56,79,88,76,74,49,74,69,58,46,47,44,46,52,52,21,50,50,39,46,52,53,44,52,49,52,52,50,54,49,51,53,58,69,46,52,81,78,46,54,77,75,44,44,62,46,54,69,73,35,52,78,45,98,82,55,38,34,96,60,43,69,59,50,31,51,51,50,52,51,53,51,52,55,54,52,52,53,54,49,51,60,56,53,65,74,70,69,83,81,87,82,95,73,96,73,80,88,84,87,85,82,80,81,84,78,79,81,74,84,71,82,86,75,87,82,88,83,92,82,92,80,81,88,79,90,82,80,87,89,76,100,74,79,92,81,78,76,79,78,81,81,81,85,85,85,90,89,84,80,88,133

Foldseek 3Di:
DDPPPPPDDLVRLLVQLVVLVVVQVVVCVVPVPDDSDCDPVNVVSNVSSVVSVVVSVVVVLVVVLVVCLVVDDPLLNVLSVPADQDPVSGDDCSVVSSVVSVVVVVVVVVVVVVVVVVVPPDDDDDDDDDDDDPDDDDDDPPVDDPDDDDDDDDDDDDDDDDDDPDDPPPPPPPPPPDDDDDDDD

Mean predicted aligned error: 19.87 Å